Protein AF-0000000078657726 (afdb_homodimer)

Organism: NCBI:txid1005395

Nearest PDB structures (foldseek):
  4xz1-assembly1_A  TM=5.891E-01  e=3.694E-01  Homo sapiens
  5tqs-assembly2_B  TM=4.924E-01  e=5.100E-01  Bos taurus
  4o29-assembly1_A  TM=5.804E-01  e=8.013E-01  Pyrobaculum aerophilum str. IM2
  6drg-assembly1_A  TM=4.301E-01  e=1.738E+00  Homo sapiens
  7yny-assembly1_D  TM=3.718E-01  e=8.180E+00  Helicoverpa armigera nucleopolyhedrovirus

Foldseek 3Di:
DQDQDAPAKEWEQPDADDPVDDQVRVQVCCCPQQVDHQAPSHWYKHAHPVQQKIWIWHHRPPDIDIDMDGHPDDGFQDDPCPGYIDIDHPVRVVCRRVSHNPVDPPPPPPPPPD/DPDQDAPAKEWEQPDADDPVDDQVRVQVCCCPQQVDHQAPSHWYKHAHPVQQKIWIWHHRPPDIDIDMDGHPDDGFQDDPPPGYIDIDHPVRVVCRRVSHNPVDPPPPPPPPDD

Sequence (228 aa):
MIAPPIGTRIWIVAGATDMRRGFDGLAALVQTQLEADPFSGQIFVFRGRRGDRIKLLWWDGDGLCLFCKRLEQGRFVWPQATSGSVSLTTAQLAMLLEGIDWRRPLRTAPVRAVMIAPPIGTRIWIVAGATDMRRGFDGLAALVQTQLEADPFSGQIFVFRGRRGDRIKLLWWDGDGLCLFCKRLEQGRFVWPQATSGSVSLTTAQLAMLLEGIDWRRPLRTAPVRAV

InterPro domains:
  IPR008878 Transposase IS66, Orf2 [NF033819] (10-99)
  IPR008878 Transposase IS66, Orf2 [PF05717] (9-105)
  IPR008878 Transposase IS66, Orf2 [PTHR36455] (1-109)

pLDDT: mean 82.73, std 17.05, range [36.16, 96.94]

Radius of gyration: 19.69 Å; Cα contacts (8 Å, |Δi|>4): 430; chains: 2; bounding box: 58×61×59 Å

Secondary structure (DSSP, 8-state):
--PPPTT--EEEEPS-B-TT--HHHHHHHHHHHS---TTSS-EEEEEBTTSSEEEEEEE-SSEEEEEEEEESSS--------SSEEEE-HHHHHHHHTT---SS----------/--PPPTT--EEEEPS-B-TT--HHHHHHHHHHHS---TTSS-EEEEEBTTSSEEEEEEE-SSEEEEEEEEESSS--------SSEEEE-HHHHHHHHTT---SS----------

Solvent-accessible surface area (backbone atoms only — not comparable to full-atom values): 12945 Å² total; per-residue (Å²): 117,73,49,75,62,88,86,52,52,28,33,36,50,50,65,63,40,73,78,83,51,50,71,68,53,48,39,50,44,34,36,70,75,64,66,42,63,54,73,69,42,35,36,39,34,40,32,24,74,84,29,32,37,40,38,38,40,27,21,76,85,58,28,47,35,39,38,35,38,37,44,74,66,72,54,51,57,68,73,87,43,79,79,60,66,43,74,43,55,70,65,54,49,43,32,32,76,70,48,44,63,71,85,55,67,78,67,76,66,74,77,72,82,122,119,73,52,76,64,87,87,53,53,30,32,36,49,51,66,64,40,71,77,83,51,50,72,67,55,46,38,51,43,34,37,69,75,63,67,42,61,53,73,69,44,38,36,40,35,39,34,26,76,86,28,32,36,40,38,38,41,27,23,77,84,56,28,47,34,37,39,35,39,38,45,74,67,72,54,50,56,69,76,87,43,79,80,59,67,43,75,44,55,69,66,55,47,43,32,35,77,67,50,43,61,72,85,55,66,78,66,75,67,74,76,72,82,124

Structure (mmCIF, N/CA/C/O backbone):
data_AF-0000000078657726-model_v1
#
loop_
_entity.id
_entity.type
_entity.pdbx_description
1 polymer 'IS66 family insertion sequence element accessory protein TnpB'
#
loop_
_atom_site.group_PDB
_atom_site.id
_atom_site.type_symbol
_atom_site.label_atom_id
_atom_site.label_alt_id
_atom_site.label_comp_id
_atom_site.label_asym_id
_atom_site.label_entity_id
_atom_site.label_seq_id
_atom_site.pdbx_PDB_ins_code
_atom_site.Cartn_x
_atom_site.Cartn_y
_atom_site.Cartn_z
_atom_site.occupancy
_atom_site.B_iso_or_equiv
_atom_site.auth_seq_id
_atom_site.auth_comp_id
_atom_site.auth_asym_id
_atom_site.auth_atom_id
_atom_site.pdbx_PDB_model_num
ATOM 1 N N . MET A 1 1 ? 4.059 7.52 -8.055 1 66.75 1 MET A N 1
ATOM 2 C CA . MET A 1 1 ? 4.469 7.812 -6.688 1 66.75 1 MET A CA 1
ATOM 3 C C . MET A 1 1 ? 4.746 6.527 -5.914 1 66.75 1 MET A C 1
ATOM 5 O O . MET A 1 1 ? 5.844 6.336 -5.391 1 66.75 1 MET A O 1
ATOM 9 N N . ILE A 1 2 ? 3.871 5.527 -5.801 1 83.38 2 ILE A N 1
ATOM 10 C CA . ILE A 1 2 ? 3.973 4.32 -4.984 1 83.38 2 ILE A CA 1
ATOM 11 C C . ILE A 1 2 ? 4.367 3.135 -5.859 1 83.38 2 ILE A C 1
ATOM 13 O O . ILE A 1 2 ? 4.785 2.092 -5.352 1 83.38 2 ILE A O 1
ATOM 17 N N . ALA A 1 3 ? 5.023 3.463 -6.992 1 74.31 3 ALA A N 1
ATOM 18 C CA . ALA A 1 3 ? 5.301 2.35 -7.898 1 74.31 3 ALA A CA 1
ATOM 19 C C . ALA A 1 3 ? 6.746 1.878 -7.758 1 74.31 3 ALA A C 1
ATOM 21 O O . ALA A 1 3 ? 7.664 2.693 -7.633 1 74.31 3 ALA A O 1
ATOM 22 N N . PRO A 1 4 ? 6.879 0.561 -7.73 1 77 4 PRO A N 1
ATOM 23 C CA . PRO A 1 4 ? 8.258 0.064 -7.789 1 77 4 PRO A CA 1
ATOM 24 C C . PRO A 1 4 ? 8.977 0.474 -9.07 1 77 4 PRO A C 1
ATOM 26 O O . PRO A 1 4 ? 8.336 0.755 -10.086 1 77 4 PRO A O 1
ATOM 29 N N . PRO A 1 5 ? 10.266 0.581 -8.953 1 75.25 5 PRO A N 1
ATOM 30 C CA . PRO A 1 5 ? 11.031 0.95 -10.141 1 75.25 5 PRO A CA 1
ATOM 31 C C . PRO A 1 5 ? 10.719 0.063 -11.352 1 75.25 5 PRO A C 1
ATOM 33 O O . PRO A 1 5 ? 10.367 -1.105 -11.18 1 75.25 5 PRO A O 1
ATOM 36 N N . ILE A 1 6 ? 10.914 0.739 -12.367 1 74.81 6 ILE A N 1
ATOM 37 C CA . ILE A 1 6 ? 10.727 0.014 -13.617 1 74.81 6 ILE A CA 1
ATOM 38 C C . ILE A 1 6 ? 11.703 -1.153 -13.695 1 74.81 6 ILE A C 1
ATOM 40 O O . ILE A 1 6 ? 12.883 -1.011 -13.344 1 74.81 6 ILE A O 1
ATOM 44 N N . GLY A 1 7 ? 11.273 -2.279 -14.164 1 79.56 7 GLY A N 1
ATOM 45 C CA . GLY A 1 7 ? 12.133 -3.436 -14.352 1 79.56 7 GLY A CA 1
ATOM 46 C C . GLY A 1 7 ? 12.219 -4.324 -13.125 1 79.56 7 GLY A C 1
ATOM 47 O O . GLY A 1 7 ? 12.906 -5.344 -13.141 1 79.56 7 GLY A O 1
ATOM 48 N N . THR A 1 8 ? 11.578 -3.947 -12.102 1 89.19 8 THR A N 1
ATOM 49 C CA . THR A 1 8 ? 11.578 -4.758 -10.891 1 89.19 8 THR A CA 1
ATOM 50 C C . THR A 1 8 ? 10.914 -6.105 -11.141 1 89.19 8 THR A C 1
ATOM 52 O O . THR A 1 8 ? 9.891 -6.184 -11.82 1 89.19 8 THR A O 1
ATOM 55 N N . ARG A 1 9 ? 11.562 -7.129 -10.648 1 92.06 9 ARG A N 1
ATOM 56 C CA . ARG A 1 9 ? 10.961 -8.453 -10.773 1 92.06 9 ARG A CA 1
ATOM 57 C C . ARG A 1 9 ? 9.812 -8.633 -9.789 1 92.06 9 ARG A C 1
ATOM 59 O O . ARG A 1 9 ? 9.883 -8.164 -8.648 1 92.06 9 ARG A O 1
ATOM 66 N N . ILE A 1 10 ? 8.828 -9.32 -10.305 1 92.5 10 ILE A N 1
ATOM 67 C CA . ILE A 1 10 ? 7.617 -9.508 -9.516 1 92.5 10 ILE A CA 1
ATOM 68 C C . ILE A 1 10 ? 7.352 -11 -9.336 1 92.5 10 ILE A C 1
ATOM 70 O O . ILE A 1 10 ? 7.293 -11.75 -10.312 1 92.5 10 ILE A O 1
ATOM 74 N N . TRP A 1 11 ? 7.18 -11.367 -8.008 1 91.62 11 TRP A N 1
ATOM 75 C CA . TRP A 1 11 ? 6.953 -12.773 -7.691 1 91.62 11 TRP A CA 1
ATOM 76 C C . TRP A 1 11 ? 5.621 -12.969 -6.973 1 91.62 11 TRP A C 1
ATOM 78 O O . TRP A 1 11 ? 5.277 -12.195 -6.07 1 91.62 11 TRP A O 1
ATOM 88 N N . ILE A 1 12 ? 4.961 -14 -7.445 1 89.94 12 ILE A N 1
ATOM 89 C CA . ILE A 1 12 ? 3.736 -14.391 -6.754 1 89.94 12 ILE A CA 1
ATOM 90 C C . ILE A 1 12 ? 4.039 -15.523 -5.773 1 89.94 12 ILE A C 1
ATOM 92 O O . ILE A 1 12 ? 4.762 -16.469 -6.105 1 89.94 12 ILE A O 1
ATOM 96 N N . VAL A 1 13 ? 3.543 -15.344 -4.605 1 87.31 13 VAL A N 1
ATOM 97 C CA . VAL A 1 13 ? 3.641 -16.422 -3.627 1 87.31 13 VAL A CA 1
ATOM 98 C C . VAL A 1 13 ? 2.463 -17.375 -3.793 1 87.31 13 VAL A C 1
ATOM 100 O O . VAL A 1 13 ? 1.304 -16.969 -3.678 1 87.31 13 VAL A O 1
ATOM 103 N N . ALA A 1 14 ? 2.787 -18.578 -4.082 1 83 14 ALA A N 1
ATOM 104 C CA . ALA A 1 14 ? 1.761 -19.578 -4.367 1 83 14 ALA A CA 1
ATOM 105 C C . ALA A 1 14 ? 0.885 -19.828 -3.145 1 83 14 ALA A C 1
ATOM 107 O O . ALA A 1 14 ? 1.354 -19.734 -2.008 1 83 14 ALA A O 1
ATOM 108 N N . GLY A 1 15 ? -0.353 -20.109 -3.408 1 84.06 15 GLY A N 1
ATOM 109 C CA . GLY A 1 15 ? -1.287 -20.469 -2.35 1 84.06 15 GLY A CA 1
ATOM 110 C C . GLY A 1 15 ? -1.964 -19.25 -1.728 1 84.06 15 GLY A C 1
ATOM 111 O O . GLY A 1 15 ? -1.925 -18.156 -2.287 1 84.06 15 GLY A O 1
ATOM 112 N N . ALA A 1 16 ? -2.639 -19.578 -0.59 1 90.06 16 ALA A N 1
ATOM 113 C CA . ALA A 1 16 ? -3.361 -18.531 0.119 1 90.06 16 ALA A CA 1
ATOM 11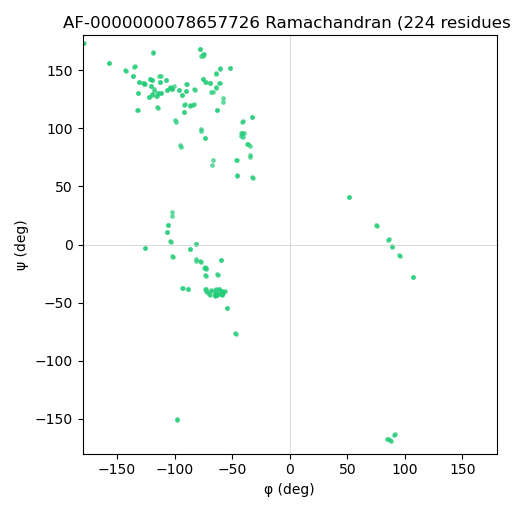4 C C . ALA A 1 16 ? -2.594 -18.078 1.355 1 90.06 16 ALA A C 1
ATOM 116 O O . ALA A 1 16 ? -2.018 -18.891 2.076 1 90.06 16 ALA A O 1
ATOM 117 N N . THR A 1 17 ? -2.535 -16.875 1.494 1 93.88 17 THR A N 1
ATOM 118 C CA . THR A 1 17 ? -1.842 -16.281 2.631 1 93.88 17 THR A CA 1
ATOM 119 C C . THR A 1 17 ? -2.84 -15.688 3.621 1 93.88 17 THR A C 1
ATOM 121 O O . THR A 1 17 ? -3.873 -15.148 3.221 1 93.88 17 THR A O 1
ATOM 124 N N . ASP A 1 18 ? -2.543 -15.844 4.934 1 95.25 18 ASP A N 1
ATOM 125 C CA . ASP A 1 18 ? -3.285 -15.117 5.965 1 95.25 18 ASP A CA 1
ATOM 126 C C . ASP A 1 18 ? -3.094 -13.609 5.82 1 95.25 18 ASP A C 1
ATOM 128 O O . ASP A 1 18 ? -1.996 -13.094 6.043 1 95.25 18 ASP A O 1
ATOM 132 N N . MET A 1 19 ? -4.086 -12.906 5.539 1 94.81 19 MET A N 1
ATOM 133 C CA . MET A 1 19 ? -4.004 -11.5 5.145 1 94.81 19 MET A CA 1
ATOM 134 C C . MET A 1 19 ? -3.867 -10.602 6.367 1 94.81 19 MET A C 1
ATOM 136 O O . MET A 1 19 ? -3.697 -9.391 6.234 1 94.81 19 MET A O 1
ATOM 140 N N . ARG A 1 20 ? -3.826 -11.195 7.578 1 92.31 20 ARG A N 1
ATOM 141 C CA . ARG A 1 20 ? -3.549 -10.43 8.789 1 92.31 20 ARG A CA 1
ATOM 142 C C . ARG A 1 20 ? -2.051 -10.203 8.961 1 92.31 20 ARG A C 1
ATOM 144 O O . ARG A 1 20 ? -1.633 -9.352 9.75 1 92.31 20 ARG A O 1
ATOM 151 N N . ARG A 1 21 ? -1.293 -10.945 8.203 1 94.38 21 ARG A N 1
ATOM 152 C CA . ARG A 1 21 ? 0.157 -10.797 8.281 1 94.38 21 ARG A CA 1
ATOM 153 C C . ARG A 1 21 ? 0.598 -9.43 7.758 1 94.38 21 ARG A C 1
ATOM 155 O O . ARG A 1 21 ? 0.176 -9.008 6.68 1 94.38 21 ARG A O 1
ATOM 162 N N . GLY A 1 22 ? 1.407 -8.852 8.594 1 94.75 22 GLY A N 1
ATOM 163 C CA . GLY A 1 22 ? 1.972 -7.559 8.219 1 94.75 22 GLY A CA 1
ATOM 164 C C . GLY A 1 22 ? 3.367 -7.664 7.637 1 94.75 22 GLY A C 1
ATOM 165 O O . GLY A 1 22 ? 3.688 -8.641 6.949 1 94.75 22 GLY A O 1
ATOM 166 N N . PHE A 1 23 ? 4.133 -6.633 7.836 1 95.94 23 PHE A N 1
ATOM 167 C CA . PHE A 1 23 ? 5.469 -6.547 7.258 1 95.94 23 PHE A CA 1
ATOM 168 C C . PHE A 1 23 ? 6.301 -7.766 7.633 1 95.94 23 PHE A C 1
ATOM 170 O O . PHE A 1 23 ? 6.789 -8.484 6.758 1 95.94 23 PHE A O 1
ATOM 177 N N . ASP A 1 24 ? 6.387 -8.008 8.922 1 95.31 24 ASP A N 1
ATOM 178 C CA . ASP A 1 24 ? 7.293 -9.047 9.406 1 95.31 24 ASP A CA 1
ATOM 179 C C . ASP A 1 24 ? 6.789 -10.438 9.023 1 95.31 24 ASP A C 1
ATOM 181 O O . ASP A 1 24 ? 7.574 -11.297 8.625 1 95.31 24 ASP A O 1
ATOM 185 N N . GLY A 1 25 ? 5.52 -10.633 9.172 1 96.19 25 GLY A N 1
ATOM 186 C CA . GLY A 1 25 ? 4.945 -11.914 8.797 1 96.19 25 GLY A CA 1
ATOM 187 C C . GLY A 1 25 ? 5.125 -12.234 7.324 1 96.19 25 GLY A C 1
ATOM 188 O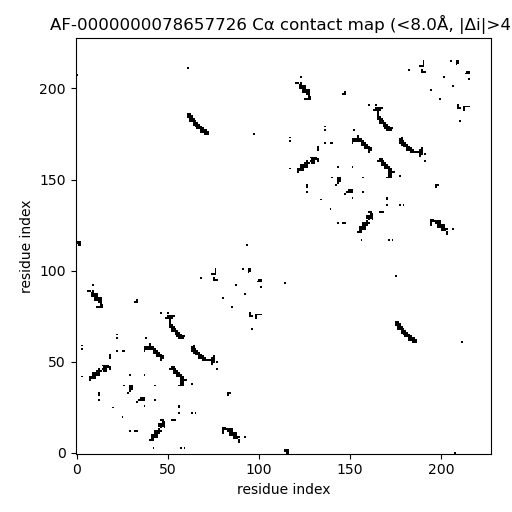 O . GLY A 1 25 ? 5.484 -13.359 6.965 1 96.19 25 GLY A O 1
ATOM 189 N N . LEU A 1 26 ? 4.934 -11.297 6.457 1 96.5 26 LEU A N 1
ATOM 190 C CA . LEU A 1 26 ? 5.059 -11.508 5.02 1 96.5 26 LEU A CA 1
ATOM 191 C C . LEU A 1 26 ? 6.52 -11.656 4.613 1 96.5 26 LEU A C 1
ATOM 193 O O . LEU A 1 26 ? 6.852 -12.461 3.74 1 96.5 26 LEU A O 1
ATOM 197 N N . ALA A 1 27 ? 7.371 -10.859 5.254 1 96.19 27 ALA A N 1
ATOM 198 C CA . ALA A 1 27 ? 8.805 -11 5 1 96.19 27 ALA A CA 1
ATOM 199 C C . ALA A 1 27 ? 9.289 -12.406 5.328 1 96.19 27 ALA A C 1
ATOM 201 O O . ALA A 1 27 ? 10.086 -12.984 4.59 1 96.19 27 ALA A O 1
ATOM 202 N N . ALA A 1 28 ? 8.812 -12.906 6.43 1 95.12 28 ALA A N 1
ATOM 203 C CA . ALA A 1 28 ? 9.164 -14.266 6.824 1 95.12 28 ALA A CA 1
ATOM 204 C C . ALA A 1 28 ? 8.695 -15.281 5.785 1 95.12 28 ALA A C 1
ATOM 206 O O . ALA A 1 28 ? 9.406 -16.234 5.48 1 95.12 28 ALA A O 1
ATOM 207 N N . LEU A 1 29 ? 7.535 -15.039 5.242 1 92.94 29 LEU A N 1
ATOM 208 C CA . LEU A 1 29 ? 7.008 -15.922 4.211 1 92.94 29 LEU A CA 1
ATOM 209 C C . LEU A 1 29 ? 7.875 -15.875 2.961 1 92.94 29 LEU A C 1
ATOM 211 O O . LEU A 1 29 ? 8.141 -16.906 2.348 1 92.94 29 LEU A O 1
ATOM 215 N N . VAL A 1 30 ? 8.297 -14.711 2.535 1 93.56 30 VAL A N 1
ATOM 216 C CA . VAL A 1 30 ? 9.172 -14.539 1.38 1 93.56 30 VAL A CA 1
ATOM 217 C C . VAL A 1 30 ? 10.453 -15.336 1.581 1 93.56 30 VAL A C 1
ATOM 219 O O . VAL A 1 30 ? 10.922 -16.016 0.665 1 93.56 30 VAL A O 1
ATOM 222 N N . GLN A 1 31 ? 10.93 -15.289 2.797 1 93.25 31 GLN A N 1
ATOM 223 C CA . GLN A 1 31 ? 12.18 -15.984 3.115 1 93.25 31 GLN A CA 1
ATOM 224 C C . GLN A 1 31 ? 11.977 -17.5 3.129 1 93.25 31 GLN A C 1
ATOM 226 O O . GLN A 1 31 ? 12.805 -18.234 2.598 1 93.25 31 GLN A O 1
ATOM 231 N N . THR A 1 32 ? 10.922 -17.953 3.643 1 88.5 32 THR A N 1
ATOM 232 C CA . THR A 1 32 ? 10.75 -19.391 3.871 1 88.5 32 THR A CA 1
ATOM 233 C C . THR A 1 32 ? 10.141 -20.062 2.645 1 88.5 32 THR A C 1
ATOM 235 O O . THR A 1 32 ? 10.547 -21.156 2.264 1 88.5 32 THR A O 1
ATOM 238 N N . GLN A 1 33 ? 9.227 -19.453 1.972 1 84.38 33 GLN A N 1
ATOM 239 C CA . GLN A 1 33 ? 8.516 -20.094 0.866 1 84.38 33 GLN A CA 1
ATOM 240 C C . GLN A 1 33 ? 9.195 -19.781 -0.467 1 84.38 33 GLN A C 1
ATOM 242 O O . GLN A 1 33 ? 9.258 -20.641 -1.348 1 84.38 33 GLN A O 1
ATOM 247 N N . LEU A 1 34 ? 9.688 -18.609 -0.629 1 83.19 34 LEU A N 1
ATOM 248 C CA . LEU A 1 34 ? 10.305 -18.25 -1.897 1 83.19 34 LEU A CA 1
ATOM 249 C C . LEU A 1 34 ? 11.82 -18.297 -1.798 1 83.19 34 LEU A C 1
ATOM 251 O O . LEU A 1 34 ? 12.516 -18.203 -2.812 1 83.19 34 LEU A O 1
ATOM 255 N N . GLU A 1 35 ? 12.328 -18.438 -0.546 1 88.19 35 GLU A N 1
ATOM 256 C CA . GLU A 1 35 ? 13.766 -18.422 -0.309 1 88.19 35 GLU A CA 1
ATOM 257 C C . GLU A 1 35 ? 14.422 -17.203 -0.95 1 88.19 35 GLU A C 1
ATOM 259 O O . GLU A 1 35 ? 15.43 -17.312 -1.641 1 88.19 35 GLU A O 1
ATOM 264 N N . ALA A 1 36 ? 13.75 -16.172 -0.821 1 90.19 36 ALA A N 1
ATOM 265 C CA . ALA A 1 36 ? 14.211 -14.906 -1.38 1 90.19 36 ALA A CA 1
ATOM 266 C C . ALA A 1 36 ? 14.406 -13.867 -0.283 1 90.19 36 ALA A C 1
ATOM 268 O O . ALA A 1 36 ? 14.031 -14.086 0.87 1 90.19 36 ALA A O 1
ATOM 269 N N . ASP A 1 37 ? 15.086 -12.82 -0.628 1 94.38 37 ASP A N 1
ATOM 270 C CA . ASP A 1 37 ? 15.328 -11.711 0.288 1 94.38 37 ASP A CA 1
ATOM 271 C C . ASP A 1 37 ? 14.25 -10.641 0.159 1 94.38 37 ASP A C 1
ATOM 273 O O . ASP A 1 37 ? 14.156 -9.969 -0.871 1 94.38 37 ASP A O 1
ATOM 277 N N . PRO A 1 38 ? 13.492 -10.508 1.22 1 93.69 38 PRO A N 1
ATOM 278 C CA . PRO A 1 38 ? 12.438 -9.492 1.163 1 93.69 38 PRO A CA 1
ATOM 279 C C . PRO A 1 38 ? 12.984 -8.086 0.924 1 93.69 38 PRO A C 1
ATOM 281 O O . PRO A 1 38 ? 12.227 -7.176 0.591 1 93.69 38 PRO A O 1
ATOM 284 N N . PHE A 1 39 ? 14.281 -7.902 1.065 1 93.56 39 PHE A N 1
ATOM 285 C CA . PHE A 1 39 ? 14.898 -6.594 0.911 1 93.56 39 PHE A CA 1
ATOM 286 C C . PHE A 1 39 ? 15.656 -6.504 -0.409 1 93.56 39 PHE A C 1
ATOM 288 O O . PHE A 1 39 ? 16.484 -5.613 -0.597 1 93.56 39 PHE A O 1
ATOM 295 N N . SER A 1 40 ? 15.406 -7.359 -1.298 1 93.25 40 SER A N 1
ATOM 296 C CA . SER A 1 40 ? 16.125 -7.465 -2.566 1 93.25 40 SER A CA 1
ATOM 297 C C . SER A 1 40 ? 15.664 -6.395 -3.549 1 93.25 40 SER A C 1
ATOM 299 O O . SER A 1 40 ? 16.312 -6.18 -4.582 1 93.25 40 SER A O 1
ATOM 301 N N . GLY A 1 41 ? 14.539 -5.754 -3.262 1 92.25 41 GLY A N 1
ATOM 302 C CA . GLY A 1 41 ? 13.969 -4.789 -4.188 1 92.25 41 GLY A CA 1
ATOM 303 C C . GLY A 1 41 ? 12.898 -5.383 -5.082 1 92.25 41 GLY A C 1
ATOM 304 O O . GLY A 1 41 ? 12.195 -4.652 -5.785 1 92.25 41 GLY A O 1
ATOM 305 N N . GLN A 1 42 ? 12.797 -6.695 -5.039 1 94.19 42 GLN A N 1
ATOM 306 C CA . GLN A 1 42 ? 11.742 -7.352 -5.812 1 94.19 42 GLN A CA 1
ATOM 307 C C . GLN A 1 42 ? 10.383 -7.188 -5.141 1 94.19 42 GLN A C 1
ATOM 309 O O . GLN A 1 42 ? 10.305 -6.805 -3.975 1 94.19 42 GLN A O 1
ATOM 314 N N . ILE A 1 43 ? 9.383 -7.426 -5.992 1 95.06 43 ILE A N 1
ATOM 315 C CA . ILE A 1 43 ? 8.023 -7.328 -5.461 1 95.06 43 ILE A CA 1
ATOM 316 C C . ILE A 1 43 ? 7.465 -8.727 -5.215 1 95.06 43 ILE A C 1
ATOM 318 O O . ILE A 1 43 ? 7.578 -9.609 -6.07 1 95.06 43 ILE A O 1
ATOM 322 N N . PHE A 1 44 ? 6.867 -8.922 -4.051 1 95.19 44 PHE A N 1
ATOM 323 C CA . PHE A 1 44 ? 6.234 -10.188 -3.717 1 95.19 44 PHE A CA 1
ATOM 324 C C . PHE A 1 44 ? 4.73 -10.016 -3.537 1 95.19 44 PHE A C 1
ATOM 326 O O . PHE A 1 44 ? 4.289 -9.164 -2.758 1 95.19 44 PHE A O 1
ATOM 333 N N . VAL A 1 45 ? 4.008 -10.805 -4.211 1 94.69 45 VAL A N 1
ATOM 334 C CA . VAL A 1 45 ? 2.557 -10.648 -4.266 1 94.69 45 VAL A CA 1
ATOM 335 C C . VAL A 1 45 ? 1.89 -11.82 -3.537 1 94.69 45 VAL A C 1
ATOM 337 O O . VAL A 1 45 ? 2.221 -12.977 -3.779 1 94.69 45 VAL A O 1
ATOM 340 N N . PHE A 1 46 ? 0.962 -11.477 -2.656 1 94.44 46 PHE A N 1
ATOM 341 C CA . PHE A 1 46 ? 0.224 -12.453 -1.868 1 94.44 46 PHE A CA 1
ATOM 342 C C . PHE A 1 46 ? -1.275 -12.328 -2.113 1 94.44 46 PHE A C 1
ATOM 344 O O . PHE A 1 46 ? -1.799 -11.219 -2.232 1 94.44 46 PHE A O 1
ATOM 351 N N . ARG A 1 47 ? -1.909 -13.398 -2.143 1 93.38 47 ARG A N 1
ATOM 352 C CA . ARG A 1 47 ? -3.365 -13.398 -2.252 1 93.38 47 ARG A CA 1
ATOM 353 C C . ARG A 1 47 ? -4.004 -14.086 -1.052 1 93.38 47 ARG A C 1
ATOM 355 O O . ARG A 1 47 ? -3.496 -15.094 -0.565 1 93.38 47 ARG A O 1
ATOM 362 N N . GLY A 1 48 ? -5.094 -13.555 -0.602 1 94.5 48 GLY A N 1
ATOM 363 C CA . GLY A 1 48 ? -5.836 -14.188 0.473 1 94.5 48 GLY A CA 1
ATOM 364 C C . GLY A 1 48 ? -6.672 -15.367 0.004 1 94.5 48 GLY A C 1
ATOM 365 O O . GLY A 1 48 ? -6.91 -15.531 -1.194 1 94.5 48 GLY A O 1
ATOM 366 N N . ARG A 1 49 ? -7.141 -16.078 0.931 1 93.12 49 ARG A N 1
ATOM 367 C CA . ARG A 1 49 ? -7.879 -17.297 0.645 1 93.12 49 ARG A CA 1
ATOM 368 C C . ARG A 1 49 ? -9.164 -17 -0.113 1 93.12 49 ARG A C 1
ATOM 370 O O . ARG A 1 49 ? -9.508 -17.688 -1.073 1 93.12 49 ARG A O 1
ATOM 377 N N . ARG A 1 50 ? -9.867 -15.984 0.259 1 93.06 50 ARG A N 1
ATOM 378 C CA . ARG A 1 50 ? -11.141 -15.641 -0.358 1 93.06 50 ARG A CA 1
ATOM 379 C C . ARG A 1 50 ? -10.938 -15.039 -1.746 1 93.06 50 ARG A C 1
ATOM 381 O O . ARG A 1 50 ? -11.883 -14.953 -2.533 1 93.06 50 ARG A O 1
ATOM 388 N N . GLY A 1 51 ? -9.781 -14.555 -2.037 1 92.06 51 GLY A N 1
ATOM 389 C CA . GLY A 1 51 ? -9.438 -14.039 -3.355 1 92.06 51 GLY A CA 1
ATOM 390 C C . GLY A 1 51 ? -9.828 -12.594 -3.557 1 92.06 51 GLY A C 1
ATOM 391 O O . GLY A 1 51 ? -9.664 -12.039 -4.645 1 92.06 51 GLY A O 1
ATOM 392 N N . ASP A 1 52 ? -10.352 -11.938 -2.514 1 94.5 52 ASP A N 1
ATOM 393 C CA . ASP A 1 52 ? -10.797 -10.555 -2.65 1 94.5 52 ASP A CA 1
ATOM 394 C C . ASP A 1 52 ? -9.789 -9.586 -2.035 1 94.5 52 ASP A C 1
ATOM 396 O O . ASP A 1 52 ? -10.055 -8.383 -1.935 1 94.5 52 ASP A O 1
ATOM 400 N N . ARG A 1 53 ? -8.656 -10.148 -1.529 1 95.75 53 ARG A N 1
ATOM 401 C CA . ARG A 1 53 ? -7.594 -9.328 -0.954 1 95.75 53 ARG A CA 1
ATOM 402 C C . ARG A 1 53 ? -6.234 -9.719 -1.517 1 95.75 53 ARG A C 1
ATOM 404 O O . ARG A 1 53 ? -5.957 -10.906 -1.725 1 95.75 53 ARG A O 1
ATOM 411 N N . ILE A 1 54 ? -5.449 -8.742 -1.763 1 95.62 54 ILE A N 1
ATOM 412 C CA . ILE A 1 54 ? -4.098 -8.953 -2.266 1 95.62 54 ILE A CA 1
ATOM 413 C C . ILE A 1 54 ? -3.125 -8.031 -1.527 1 95.62 54 ILE A C 1
ATOM 415 O O . ILE A 1 54 ? -3.498 -6.934 -1.111 1 95.62 54 ILE A O 1
ATOM 419 N N . LYS A 1 55 ? -1.937 -8.477 -1.293 1 96.94 55 LYS A N 1
ATOM 420 C CA . LYS A 1 55 ? -0.872 -7.672 -0.699 1 96.94 55 LYS A CA 1
ATOM 421 C C . LYS A 1 55 ? 0.389 -7.707 -1.557 1 96.94 55 LYS A C 1
ATOM 423 O O . LYS A 1 55 ? 0.729 -8.75 -2.127 1 96.94 55 LYS A O 1
ATOM 428 N N . LEU A 1 56 ? 1.039 -6.648 -1.721 1 96.38 56 LEU A N 1
ATOM 429 C CA . LEU A 1 56 ? 2.369 -6.543 -2.312 1 96.38 56 LEU A CA 1
ATOM 430 C C . LEU A 1 56 ? 3.385 -6.062 -1.281 1 96.38 56 LEU A C 1
ATOM 432 O O . LEU A 1 56 ? 3.137 -5.09 -0.566 1 96.38 56 LEU A O 1
ATOM 436 N N . LEU A 1 57 ? 4.48 -6.758 -1.202 1 96.69 57 LEU A N 1
ATOM 437 C CA . LEU A 1 57 ? 5.582 -6.395 -0.316 1 96.69 57 LEU A CA 1
ATOM 438 C C . LEU A 1 57 ? 6.855 -6.129 -1.11 1 96.69 57 LEU A C 1
ATOM 440 O O . LEU A 1 57 ? 7.23 -6.926 -1.976 1 96.69 57 LEU A O 1
ATOM 444 N N . TRP A 1 58 ? 7.527 -4.969 -0.875 1 95.81 58 TRP A N 1
ATOM 445 C CA . TRP A 1 58 ? 8.82 -4.73 -1.518 1 95.81 58 TRP A CA 1
ATOM 446 C C . TRP A 1 58 ? 9.641 -3.713 -0.732 1 95.81 58 TRP A C 1
ATOM 448 O O . TRP A 1 58 ? 9.086 -2.945 0.062 1 95.81 58 TRP A O 1
ATOM 458 N N . TRP A 1 59 ? 10.867 -3.816 -0.93 1 95.06 59 TRP A N 1
ATOM 459 C CA . TRP A 1 59 ? 11.82 -2.832 -0.415 1 95.06 59 TRP A CA 1
ATOM 460 C C . TRP A 1 59 ? 12.109 -1.76 -1.458 1 95.06 59 TRP A C 1
ATOM 462 O O . TRP A 1 59 ? 12.492 -2.072 -2.588 1 95.06 59 TRP A O 1
ATOM 472 N N . ASP A 1 60 ? 11.984 -0.51 -1.056 1 91.62 60 ASP A N 1
ATOM 473 C CA . ASP A 1 60 ? 12.148 0.52 -2.076 1 91.62 60 ASP A CA 1
ATOM 474 C C . ASP A 1 60 ? 13.477 1.252 -1.912 1 91.62 60 ASP A C 1
ATOM 476 O O . ASP A 1 60 ? 13.703 2.281 -2.549 1 91.62 60 ASP A O 1
ATOM 480 N N . GLY A 1 61 ? 14.359 0.768 -1.08 1 89.69 61 GLY A N 1
ATOM 481 C CA . GLY A 1 61 ? 15.672 1.36 -0.887 1 89.69 61 GLY A CA 1
ATOM 482 C C . GLY A 1 61 ? 15.812 2.086 0.438 1 89.69 61 GLY A C 1
ATOM 483 O O . GLY A 1 61 ? 16.922 2.244 0.952 1 89.69 61 GLY A O 1
ATOM 484 N N . ASP A 1 62 ? 14.648 2.594 0.935 1 89.94 62 ASP A N 1
ATOM 485 C CA . ASP A 1 62 ? 14.75 3.314 2.199 1 89.94 62 ASP A CA 1
ATOM 486 C C . ASP A 1 62 ? 13.781 2.744 3.234 1 89.94 62 ASP A C 1
ATOM 488 O O . ASP A 1 62 ? 13.781 3.162 4.395 1 89.94 62 ASP A O 1
ATOM 492 N N . GLY A 1 63 ? 13.031 1.817 2.82 1 93.69 63 GLY A N 1
ATOM 493 C CA . GLY A 1 63 ? 12.094 1.192 3.744 1 93.69 63 GLY A CA 1
ATOM 494 C C . GLY A 1 63 ? 11.281 0.082 3.109 1 93.69 63 GLY A C 1
ATOM 495 O O . GLY A 1 63 ? 11.367 -0.147 1.9 1 93.69 63 GLY A O 1
ATOM 496 N N . LEU A 1 64 ? 10.531 -0.589 3.973 1 95.69 64 LEU A N 1
ATOM 497 C CA . LEU A 1 64 ? 9.625 -1.637 3.504 1 95.69 64 LEU A CA 1
ATOM 498 C C . LEU A 1 64 ? 8.258 -1.063 3.176 1 95.69 64 LEU A C 1
ATOM 500 O O . LEU A 1 64 ? 7.723 -0.244 3.93 1 95.69 64 LEU A O 1
ATOM 504 N N . CYS A 1 65 ? 7.766 -1.449 1.986 1 96.5 65 CYS A N 1
ATOM 505 C CA . CYS A 1 65 ? 6.465 -0.987 1.523 1 96.5 65 CYS A CA 1
ATOM 506 C C . CYS A 1 65 ? 5.469 -2.141 1.458 1 96.5 65 CYS A C 1
ATOM 508 O O . CYS A 1 65 ? 5.828 -3.254 1.069 1 96.5 65 CYS A O 1
ATOM 510 N N . LEU A 1 66 ? 4.262 -1.883 1.855 1 96.88 66 LEU A N 1
ATOM 511 C CA . LEU A 1 66 ? 3.162 -2.84 1.822 1 96.88 66 LEU A CA 1
ATOM 512 C C . LEU A 1 66 ? 1.914 -2.215 1.206 1 96.88 66 LEU A C 1
ATOM 514 O O . LEU A 1 66 ? 1.429 -1.188 1.685 1 96.88 66 LEU A O 1
ATOM 518 N N . PHE A 1 67 ? 1.54 -2.732 0.139 1 96.12 67 PHE A N 1
ATOM 519 C CA . PHE A 1 67 ? 0.289 -2.318 -0.484 1 96.12 67 PHE A CA 1
ATOM 520 C C . PHE A 1 67 ? -0.779 -3.393 -0.32 1 96.12 67 PHE A C 1
ATOM 522 O O . PHE A 1 67 ? -0.515 -4.578 -0.538 1 96.12 67 PHE A O 1
ATOM 529 N N . CYS A 1 68 ? -1.924 -2.996 0.074 1 96.94 68 CYS A N 1
ATOM 530 C CA . CYS A 1 68 ? -3.072 -3.883 0.226 1 96.94 68 CYS A CA 1
ATOM 531 C C . CYS A 1 68 ? -4.273 -3.359 -0.554 1 96.94 68 CYS A C 1
ATOM 533 O O . CYS A 1 68 ? -4.547 -2.158 -0.547 1 96.94 68 CYS A O 1
ATOM 535 N N . LYS A 1 69 ? -4.922 -4.262 -1.184 1 96.19 69 LYS A N 1
ATOM 536 C CA . LYS A 1 69 ? -6.168 -3.906 -1.854 1 96.19 69 LYS A CA 1
ATOM 537 C C . LYS A 1 69 ? -7.277 -4.898 -1.509 1 96.19 69 LYS A C 1
ATOM 539 O O . LYS A 1 69 ? -7.066 -6.109 -1.539 1 96.19 69 LYS A O 1
ATOM 544 N N . ARG A 1 70 ? -8.352 -4.375 -1.142 1 95.81 70 ARG A N 1
ATOM 545 C CA . ARG A 1 70 ? -9.562 -5.145 -0.881 1 95.81 70 ARG A CA 1
ATOM 546 C C . ARG A 1 70 ? -10.664 -4.789 -1.877 1 95.81 70 ARG A C 1
ATOM 548 O O . ARG A 1 70 ? -11.164 -3.664 -1.883 1 95.81 70 ARG A O 1
ATOM 555 N N . LEU A 1 71 ? -11.086 -5.746 -2.646 1 93.81 71 LEU A N 1
ATOM 556 C CA . LEU A 1 71 ? -12.102 -5.52 -3.664 1 93.81 71 LEU A CA 1
ATOM 557 C C . LEU A 1 71 ? -13.477 -5.344 -3.025 1 93.81 71 LEU A C 1
ATOM 559 O O . LEU A 1 71 ? -13.812 -6.031 -2.061 1 93.81 71 LEU A O 1
ATOM 563 N N . GLU A 1 72 ? -14.219 -4.398 -3.592 1 91.12 72 GLU A N 1
ATOM 564 C CA . GLU A 1 72 ? -15.602 -4.254 -3.162 1 91.12 72 GLU A CA 1
ATOM 565 C C . GLU A 1 72 ? -16.453 -5.449 -3.598 1 91.12 72 GLU A C 1
ATOM 567 O O . GLU A 1 72 ? -17.297 -5.922 -2.844 1 91.12 72 GLU A O 1
ATOM 572 N N . GLN A 1 73 ? -16.156 -5.879 -4.801 1 91.12 73 GLN A N 1
ATOM 573 C CA . GLN A 1 73 ? -16.859 -7.035 -5.355 1 91.12 73 GLN A CA 1
ATOM 574 C C . GLN A 1 73 ? -15.914 -7.902 -6.184 1 91.12 73 GLN A C 1
ATOM 576 O O . GLN A 1 73 ? -14.93 -7.406 -6.734 1 91.12 73 GLN A O 1
ATOM 581 N N . GLY A 1 74 ? -16.203 -9.227 -6.211 1 90.31 74 GLY A N 1
ATOM 582 C CA . GLY A 1 74 ? -15.461 -10.148 -7.051 1 90.31 74 GLY A CA 1
ATOM 583 C C . GLY A 1 74 ? -14.172 -10.641 -6.414 1 90.31 74 GLY A C 1
ATOM 584 O O . GLY A 1 74 ? -14.016 -10.578 -5.191 1 90.31 74 GLY A O 1
ATOM 585 N N . ARG A 1 75 ? -13.344 -11.281 -7.27 1 92.12 75 ARG A N 1
ATOM 586 C CA . ARG A 1 75 ? -12.07 -11.852 -6.855 1 92.12 75 ARG A CA 1
ATOM 587 C C . ARG A 1 75 ? -10.961 -11.5 -7.844 1 92.12 75 ARG A C 1
ATOM 589 O O . ARG A 1 75 ? -11.234 -11.227 -9.016 1 92.12 75 ARG A O 1
ATOM 596 N N . PHE A 1 76 ? -9.797 -11.477 -7.344 1 91 76 PHE A N 1
ATOM 597 C CA . PHE A 1 76 ? -8.656 -11.273 -8.227 1 91 76 PHE A CA 1
ATOM 598 C C . PHE A 1 76 ? -8.445 -12.492 -9.117 1 91 76 PHE A C 1
ATOM 600 O O . PHE A 1 76 ? -8.594 -13.633 -8.672 1 91 76 PHE A O 1
ATOM 607 N N . VAL A 1 77 ? -8.125 -12.203 -10.398 1 84.69 77 VAL A N 1
ATOM 608 C CA . VAL A 1 77 ? -7.762 -13.289 -11.305 1 84.69 77 VAL A CA 1
ATOM 609 C C . VAL A 1 77 ? -6.336 -13.75 -11.016 1 84.69 77 VAL A C 1
ATOM 611 O O . VAL A 1 77 ? -5.371 -13.07 -11.375 1 84.69 77 VAL A O 1
ATOM 614 N N . TRP A 1 78 ? -6.242 -14.781 -10.305 1 82 78 TRP A N 1
ATOM 615 C CA . TRP A 1 78 ? -4.945 -15.234 -9.805 1 82 78 TRP A CA 1
ATOM 616 C C . TRP A 1 78 ? -4.316 -16.234 -10.773 1 82 78 TRP A C 1
ATOM 618 O O . TRP A 1 78 ? -4.961 -17.203 -11.172 1 82 78 TRP A O 1
ATOM 628 N N . PRO A 1 79 ? -3.172 -15.891 -11.266 1 74.94 79 PRO A N 1
ATOM 629 C CA . PRO A 1 79 ? -2.535 -16.844 -12.164 1 74.94 79 PRO A CA 1
ATOM 630 C C . PRO A 1 79 ? -2.307 -18.203 -11.516 1 74.94 79 PRO A C 1
ATOM 632 O O . PRO A 1 79 ? -2.152 -18.297 -10.297 1 74.94 79 PRO A O 1
ATOM 635 N N . GLN A 1 80 ? -2.764 -19.375 -12.086 1 63.81 80 GLN A N 1
ATOM 636 C CA . GLN A 1 80 ? -2.598 -20.734 -11.578 1 63.81 80 GLN A CA 1
ATOM 637 C C . GLN A 1 80 ? -1.16 -20.984 -11.125 1 63.81 80 GLN A C 1
ATOM 639 O O . GLN A 1 80 ? -0.263 -21.141 -11.953 1 63.81 80 GLN A O 1
ATOM 644 N N . ALA A 1 81 ? -0.711 -20.188 -10.156 1 56.22 81 ALA A N 1
ATOM 645 C CA . ALA A 1 81 ? 0.628 -20.469 -9.648 1 56.22 81 ALA A CA 1
ATOM 646 C C . ALA A 1 81 ? 0.662 -21.797 -8.906 1 56.22 81 ALA A C 1
ATOM 648 O O . ALA A 1 81 ? 0.07 -21.922 -7.832 1 56.22 81 ALA A O 1
ATOM 649 N N . THR A 1 82 ? 0.496 -22.906 -9.672 1 52.5 82 THR A N 1
ATOM 650 C CA . THR A 1 82 ? 0.497 -24.172 -8.945 1 52.5 82 THR A CA 1
ATOM 651 C C . THR A 1 82 ? 1.666 -24.234 -7.965 1 52.5 82 THR A C 1
ATOM 653 O O . THR A 1 82 ? 1.494 -24.625 -6.805 1 52.5 82 THR A O 1
ATOM 656 N N . SER A 1 83 ? 3.01 -24.484 -8.406 1 55.69 83 SER A N 1
ATOM 657 C CA . SER A 1 83 ? 4.164 -24.703 -7.539 1 55.69 83 SER A CA 1
ATOM 658 C C . SER A 1 83 ? 5.227 -23.625 -7.746 1 55.69 83 SER A C 1
ATOM 660 O O . SER A 1 83 ? 5.426 -23.156 -8.867 1 55.69 83 SER A O 1
ATOM 662 N N . GLY A 1 84 ? 5.762 -23.031 -6.652 1 58.41 84 GLY A N 1
ATOM 663 C CA . GLY A 1 84 ? 6.922 -22.156 -6.676 1 58.41 84 GLY A CA 1
ATOM 664 C C . GLY A 1 84 ? 6.555 -20.688 -6.848 1 58.41 84 GLY A C 1
ATOM 665 O O . GLY A 1 84 ? 5.516 -20.234 -6.359 1 58.41 84 GLY A O 1
ATOM 666 N N . SER A 1 85 ? 7.398 -19.891 -7.195 1 64.19 85 SER A N 1
ATOM 667 C CA . SER A 1 85 ? 7.262 -18.453 -7.422 1 64.19 85 SER A CA 1
ATOM 668 C C . SER A 1 85 ? 7.125 -18.141 -8.906 1 64.19 85 SER A C 1
ATOM 670 O O . SER A 1 85 ? 7.887 -18.656 -9.727 1 64.19 85 SER A O 1
ATOM 672 N N . VAL A 1 86 ? 5.953 -17.781 -9.297 1 77.44 86 VAL A N 1
ATOM 673 C CA . VAL A 1 86 ? 5.727 -17.312 -10.664 1 77.44 86 VAL A CA 1
ATOM 674 C C . VAL A 1 86 ? 6.086 -15.836 -10.766 1 77.44 86 VAL A C 1
ATOM 676 O O . VAL A 1 86 ? 5.793 -15.055 -9.859 1 77.44 86 VAL A O 1
ATOM 679 N N . SER A 1 87 ? 6.805 -15.57 -11.805 1 85.81 87 SER A N 1
ATOM 680 C CA . SER A 1 87 ? 7.16 -14.18 -12.062 1 85.81 87 SER A CA 1
ATOM 681 C C . SER A 1 87 ? 6.109 -13.492 -12.93 1 85.81 87 SER A C 1
ATOM 683 O O . SER A 1 87 ? 5.523 -14.117 -13.812 1 85.81 87 SER A O 1
ATOM 685 N N . LEU A 1 88 ? 5.781 -12.281 -12.609 1 86.38 88 LEU A N 1
ATOM 686 C CA . LEU A 1 88 ? 4.867 -11.461 -13.391 1 86.38 88 LEU A CA 1
ATOM 687 C C . LEU A 1 88 ? 5.602 -10.273 -14.016 1 86.38 88 LEU A C 1
ATOM 689 O O . LEU A 1 88 ? 6.539 -9.742 -13.422 1 86.38 88 LEU A O 1
ATOM 693 N N . THR A 1 89 ? 5.133 -9.945 -15.227 1 86 89 THR A N 1
ATOM 694 C CA . THR A 1 89 ? 5.535 -8.648 -15.766 1 86 89 THR A CA 1
ATOM 695 C C . THR A 1 89 ? 4.781 -7.52 -15.062 1 86 89 THR A C 1
ATOM 697 O O . THR A 1 89 ? 3.754 -7.754 -14.43 1 86 89 THR A O 1
ATOM 700 N N . THR A 1 90 ? 5.25 -6.332 -15.195 1 87.12 90 THR A N 1
ATOM 701 C CA . THR A 1 90 ? 4.574 -5.16 -14.648 1 87.12 90 THR A CA 1
ATOM 702 C C . THR A 1 90 ? 3.166 -5.031 -15.219 1 87.12 90 THR A C 1
ATOM 704 O O . THR A 1 90 ? 2.23 -4.676 -14.508 1 87.12 90 THR A O 1
ATOM 707 N N . ALA A 1 91 ? 3.051 -5.301 -16.469 1 83.62 91 ALA A N 1
ATOM 708 C CA . ALA A 1 91 ? 1.746 -5.227 -17.125 1 83.62 91 ALA A CA 1
ATOM 709 C C . ALA A 1 91 ? 0.777 -6.246 -16.531 1 83.62 91 ALA A C 1
ATOM 711 O O . ALA A 1 91 ? -0.394 -5.938 -16.297 1 83.62 91 ALA A O 1
ATOM 712 N N . GLN A 1 92 ? 1.26 -7.418 -16.312 1 84 92 GLN A N 1
ATOM 713 C CA . GLN A 1 92 ? 0.431 -8.469 -15.734 1 84 92 GLN A CA 1
ATOM 714 C C . GLN A 1 92 ? -0.002 -8.109 -14.312 1 84 92 GLN A C 1
ATOM 716 O O . GLN A 1 92 ? -1.145 -8.359 -13.93 1 84 92 GLN A O 1
ATOM 721 N N . LEU A 1 93 ? 0.897 -7.504 -13.57 1 88.88 93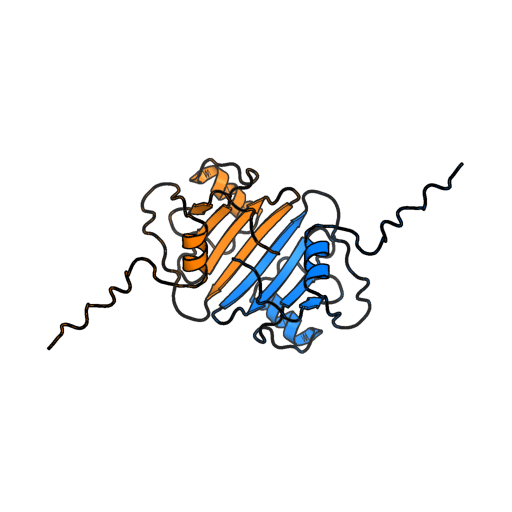 LEU A N 1
ATOM 722 C CA . LEU A 1 93 ? 0.549 -7.051 -12.227 1 88.88 93 LEU A CA 1
ATOM 723 C C . LEU A 1 93 ? -0.516 -5.961 -12.281 1 88.88 93 LEU A C 1
ATOM 725 O O . LEU A 1 93 ? -1.469 -5.98 -11.5 1 88.88 93 LEU A O 1
ATOM 729 N N . ALA A 1 94 ? -0.323 -5.074 -13.195 1 87.38 94 ALA A N 1
ATOM 730 C CA . ALA A 1 94 ? -1.311 -4.012 -13.352 1 87.38 94 ALA A CA 1
ATOM 731 C C . ALA A 1 94 ? -2.689 -4.586 -13.664 1 87.38 94 ALA A C 1
ATOM 733 O O . ALA A 1 94 ? -3.691 -4.16 -13.078 1 87.38 94 ALA A O 1
ATOM 734 N N . MET A 1 95 ? -2.746 -5.543 -14.508 1 86.12 95 MET A N 1
ATOM 735 C CA . MET A 1 95 ? -4 -6.199 -14.875 1 86.12 95 MET A CA 1
ATOM 736 C C . MET A 1 95 ? -4.609 -6.91 -13.672 1 86.12 95 MET A C 1
ATOM 738 O O . MET A 1 95 ? -5.82 -6.848 -13.453 1 86.12 95 MET A O 1
ATOM 742 N N . LEU A 1 96 ? -3.742 -7.57 -12.969 1 87.25 96 LEU A N 1
ATOM 743 C CA . LEU A 1 96 ? -4.172 -8.289 -11.773 1 87.25 96 LEU A CA 1
ATOM 744 C C . LEU A 1 96 ? -4.812 -7.34 -10.766 1 87.25 96 LEU A C 1
ATOM 746 O O . LEU A 1 96 ? -5.902 -7.613 -10.258 1 87.25 96 LEU A O 1
ATOM 750 N N . LEU A 1 97 ? -4.215 -6.18 -10.594 1 88.88 97 LEU A N 1
ATOM 751 C CA . LEU A 1 97 ? -4.684 -5.219 -9.602 1 88.88 97 LEU A CA 1
ATOM 752 C C . LEU A 1 97 ? -5.98 -4.555 -10.062 1 88.88 97 LEU A C 1
ATOM 754 O O . LEU A 1 97 ? -6.785 -4.125 -9.234 1 88.88 97 LEU A O 1
ATOM 758 N N . GLU A 1 98 ? -6.141 -4.508 -11.336 1 83.69 98 GLU A N 1
ATOM 759 C CA . GLU A 1 98 ? -7.352 -3.904 -11.891 1 83.69 98 GLU A CA 1
ATOM 760 C C . GLU A 1 98 ? -8.477 -4.926 -11.992 1 83.69 98 GLU A C 1
ATOM 762 O O . GLU A 1 98 ? -9.594 -4.586 -12.391 1 83.69 98 GLU A O 1
ATOM 767 N N . GLY A 1 99 ? -8.164 -6.152 -11.656 1 77.31 99 GLY A N 1
ATOM 768 C CA . GLY A 1 99 ? -9.172 -7.195 -11.742 1 77.31 99 GLY A CA 1
ATOM 769 C C . GLY A 1 99 ? -9.453 -7.641 -13.164 1 77.31 99 GLY A C 1
ATOM 770 O O . GLY A 1 99 ? -10.547 -8.117 -13.469 1 77.31 99 GLY A O 1
ATOM 771 N N . ILE A 1 100 ? -8.609 -7.336 -14.023 1 68.62 100 ILE A N 1
ATOM 772 C CA . ILE A 1 100 ? -8.781 -7.672 -15.43 1 68.62 100 ILE A CA 1
ATOM 773 C C . ILE A 1 100 ? -8.305 -9.102 -15.68 1 68.62 100 ILE A C 1
ATOM 775 O O . ILE A 1 100 ? -7.203 -9.477 -15.266 1 68.62 100 ILE A O 1
ATOM 779 N N . ASP A 1 101 ? -9.32 -9.93 -16.172 1 64.88 101 ASP A N 1
ATOM 780 C CA . ASP A 1 101 ? -8.992 -11.32 -16.484 1 64.88 101 ASP A CA 1
ATOM 781 C C . ASP A 1 101 ? -8.156 -11.406 -17.766 1 64.88 101 ASP A C 1
ATOM 783 O O . ASP A 1 101 ? -8.672 -11.234 -18.859 1 64.88 101 ASP A O 1
ATOM 787 N N . TRP A 1 102 ? -6.988 -11.375 -17.594 1 59.38 102 TRP A N 1
ATOM 788 C CA . TRP A 1 102 ? -6.117 -11.422 -18.766 1 59.38 102 TRP A CA 1
ATOM 789 C C . TRP A 1 102 ? -6.105 -12.82 -19.375 1 59.38 102 TRP A C 1
ATOM 791 O O . TRP A 1 102 ? -5.598 -13.016 -20.484 1 59.38 102 TRP A O 1
ATOM 801 N N . ARG A 1 103 ? -6.461 -13.852 -18.656 1 56.5 103 ARG A N 1
ATOM 802 C CA . ARG A 1 103 ? -6.512 -15.188 -19.234 1 56.5 103 ARG A CA 1
ATOM 803 C C . ARG A 1 103 ? -7.539 -15.266 -20.359 1 56.5 103 ARG A C 1
ATOM 805 O O . ARG A 1 103 ? -7.473 -16.156 -21.219 1 56.5 103 ARG A O 1
ATOM 812 N N . ARG A 1 104 ? -8.516 -14.492 -20.391 1 50.34 104 ARG A N 1
ATOM 813 C CA . ARG A 1 104 ? -9.508 -14.594 -21.438 1 50.34 104 ARG A CA 1
ATOM 814 C C . ARG A 1 104 ? -9.195 -13.641 -22.594 1 50.34 104 ARG A C 1
ATOM 816 O O . ARG A 1 104 ? -9.25 -12.422 -22.422 1 50.34 104 ARG A O 1
ATOM 823 N N . PRO A 1 105 ? -8.367 -14.086 -23.438 1 44.66 105 PRO A N 1
ATOM 824 C CA . PRO A 1 105 ? -8.172 -13.266 -24.641 1 44.66 105 PRO A CA 1
ATOM 825 C C . PRO A 1 105 ? -9.484 -12.688 -25.172 1 44.66 105 PRO A C 1
ATOM 827 O O . PRO A 1 105 ? -10.531 -13.328 -25.078 1 44.66 105 PRO A O 1
ATOM 830 N N . LEU A 1 106 ? -9.875 -11.43 -24.75 1 43.41 106 LEU A N 1
ATOM 831 C CA . LEU A 1 106 ? -10.969 -10.906 -25.562 1 43.41 106 LEU A CA 1
ATOM 832 C C . LEU A 1 106 ? -10.867 -11.398 -27 1 43.41 106 LEU A C 1
ATOM 834 O O . LEU A 1 106 ? -9.945 -11.031 -27.734 1 43.41 106 LEU A O 1
ATOM 838 N N . ARG A 1 107 ? -10.852 -12.586 -27.203 1 36.84 107 ARG A N 1
ATOM 839 C CA . ARG A 1 107 ? -11.031 -12.961 -28.609 1 36.84 107 ARG A CA 1
ATOM 840 C C . ARG A 1 107 ? -12.18 -12.18 -29.25 1 36.84 107 ARG A C 1
ATOM 842 O O . ARG A 1 107 ? -13.328 -12.305 -28.828 1 36.84 107 ARG A O 1
ATOM 849 N N . THR A 1 108 ? -11.961 -10.859 -29.516 1 40.19 108 THR A N 1
ATOM 850 C CA . THR A 1 108 ? -12.82 -10.258 -30.531 1 40.19 108 THR A CA 1
ATOM 851 C C . THR A 1 108 ? -13.156 -11.266 -31.625 1 40.19 108 THR A C 1
ATOM 853 O O . THR A 1 108 ? -12.266 -11.711 -32.375 1 40.19 108 THR A O 1
ATOM 856 N N . ALA A 1 109 ? -14.016 -12.219 -31.453 1 40.31 109 ALA A N 1
ATOM 857 C CA . ALA A 1 109 ? -14.57 -13.062 -32.5 1 40.31 109 ALA A CA 1
ATOM 858 C C . ALA A 1 109 ? -14.711 -12.281 -33.812 1 40.31 109 ALA A C 1
ATOM 860 O O . ALA A 1 109 ? -15.164 -11.133 -33.812 1 40.31 109 ALA A O 1
ATOM 861 N N . PRO A 1 110 ? -13.906 -12.578 -34.844 1 40.44 110 PRO A N 1
ATOM 862 C CA . PRO A 1 110 ? -14.172 -11.953 -36.125 1 40.44 110 PRO A CA 1
ATOM 863 C C . PRO A 1 110 ? -15.656 -11.883 -36.469 1 40.44 110 PRO A C 1
ATOM 865 O O . PRO A 1 110 ? -16.422 -12.773 -36.094 1 40.44 110 PRO A O 1
ATOM 868 N N . VAL A 1 111 ? -16.297 -10.695 -36.375 1 42.75 111 VAL A N 1
ATOM 869 C CA . VAL A 1 111 ? -17.625 -10.539 -36.938 1 42.75 111 VAL A CA 1
ATOM 870 C C . VAL A 1 111 ? -17.75 -11.398 -38.219 1 42.75 111 VAL A C 1
ATOM 872 O O . VAL A 1 111 ? -17.016 -11.203 -39.188 1 42.75 111 VAL A O 1
ATOM 875 N N . ARG A 1 112 ? -18.047 -12.578 -38.094 1 37.38 112 ARG A N 1
ATOM 876 C CA . ARG A 1 112 ? -18.359 -13.344 -39.281 1 37.38 112 ARG A CA 1
ATOM 877 C C . ARG A 1 112 ? -19.234 -12.539 -40.25 1 37.38 112 ARG A C 1
ATOM 879 O O . ARG A 1 112 ? -20.297 -12.047 -39.844 1 37.38 112 ARG A O 1
ATOM 886 N N . ALA A 1 113 ? -18.594 -11.906 -41.219 1 40.75 113 ALA A N 1
ATOM 887 C CA . ALA A 1 113 ? -19.328 -11.32 -42.344 1 40.75 113 ALA A CA 1
ATOM 888 C C . ALA A 1 113 ? -20.5 -12.203 -42.75 1 40.75 113 ALA A C 1
ATOM 890 O O . ALA A 1 113 ? -20.312 -13.359 -43.125 1 40.75 113 ALA A O 1
ATOM 891 N N . VAL A 1 114 ? -21.641 -11.953 -42.031 1 36.16 114 VAL A N 1
ATOM 892 C CA . VAL A 1 114 ? -22.781 -12.445 -42.812 1 36.16 114 VAL A CA 1
ATOM 893 C C . VAL A 1 114 ? -22.922 -11.664 -44.094 1 36.16 114 VAL A C 1
ATOM 895 O O . VAL A 1 114 ? -22.766 -10.438 -44.125 1 36.16 114 VAL A O 1
ATOM 898 N N . MET B 1 1 ? 1.347 2.055 -11.531 1 68.06 1 MET B N 1
ATOM 899 C CA . MET B 1 1 ? 0.486 0.917 -11.219 1 68.06 1 MET B CA 1
ATOM 900 C C . MET B 1 1 ? -0.325 1.181 -9.953 1 68.06 1 MET B C 1
ATOM 902 O O . MET B 1 1 ? -1.556 1.128 -9.977 1 68.06 1 MET B O 1
ATOM 906 N N . ILE B 1 2 ? 0.217 1.536 -8.781 1 83.31 2 ILE B N 1
ATOM 907 C CA . ILE B 1 2 ? -0.446 1.69 -7.488 1 83.31 2 ILE B CA 1
ATOM 908 C C . ILE B 1 2 ? -0.662 3.172 -7.191 1 83.31 2 ILE B C 1
ATOM 910 O O . ILE B 1 2 ? -1.427 3.527 -6.293 1 83.31 2 ILE B O 1
ATOM 914 N N . ALA B 1 3 ? -0.797 3.965 -8.289 1 74.25 3 ALA B N 1
ATOM 915 C CA . ALA B 1 3 ? -0.895 5.398 -8.023 1 74.25 3 ALA B CA 1
ATOM 916 C C . ALA B 1 3 ? -2.334 5.883 -8.164 1 74.25 3 ALA B C 1
ATOM 918 O O . ALA B 1 3 ? -3.047 5.48 -9.086 1 74.25 3 ALA B O 1
ATOM 919 N N . PRO B 1 4 ? -2.717 6.699 -7.184 1 77 4 PRO B N 1
ATOM 920 C CA . PRO B 1 4 ? -4.023 7.328 -7.383 1 77 4 PRO B CA 1
ATOM 921 C C . PRO B 1 4 ? -4.074 8.195 -8.633 1 77 4 PRO B C 1
ATOM 923 O O . PRO B 1 4 ? -3.037 8.672 -9.109 1 77 4 PRO B O 1
ATOM 926 N N . PRO B 1 5 ? -5.238 8.297 -9.18 1 75.31 5 PRO B N 1
ATOM 927 C CA . PRO B 1 5 ? -5.379 9.133 -10.375 1 75.31 5 PRO B CA 1
ATOM 928 C C . PRO B 1 5 ? -4.805 10.539 -10.188 1 75.31 5 PRO B C 1
ATOM 930 O O . PRO B 1 5 ? -4.785 11.055 -9.07 1 75.31 5 PRO B O 1
ATOM 933 N N . ILE B 1 6 ? -4.445 10.938 -11.305 1 74.69 6 ILE B N 1
ATOM 934 C CA . ILE B 1 6 ? -3.924 12.305 -11.312 1 74.69 6 ILE B CA 1
ATOM 935 C C . ILE B 1 6 ? -5.008 13.273 -10.852 1 74.69 6 ILE B C 1
ATOM 937 O O . ILE B 1 6 ? -6.168 13.148 -11.258 1 74.69 6 ILE B O 1
ATOM 941 N N . GLY B 1 7 ? -4.668 14.234 -10.062 1 79.56 7 GLY B N 1
ATOM 942 C CA . GLY B 1 7 ? -5.598 15.258 -9.625 1 79.56 7 GLY B CA 1
ATOM 943 C C . GLY B 1 7 ? -6.34 14.883 -8.352 1 79.56 7 GLY B C 1
ATOM 944 O O . GLY B 1 7 ? -7.16 15.656 -7.855 1 79.56 7 GLY B O 1
ATOM 945 N N . THR B 1 8 ? -6.094 13.742 -7.863 1 89 8 THR B N 1
ATOM 946 C CA . THR B 1 8 ? -6.742 13.32 -6.629 1 89 8 THR B CA 1
ATOM 947 C C . THR B 1 8 ? -6.316 14.203 -5.461 1 89 8 THR B C 1
ATOM 949 O O . THR B 1 8 ? -5.145 14.562 -5.34 1 89 8 THR B O 1
ATOM 952 N N . ARG B 1 9 ? -7.297 14.578 -4.684 1 91.94 9 ARG B N 1
ATOM 953 C CA . ARG B 1 9 ? -6.98 15.367 -3.5 1 91.94 9 ARG B CA 1
ATOM 954 C C . ARG B 1 9 ? -6.379 14.492 -2.404 1 91.94 9 ARG B C 1
ATOM 956 O O . ARG B 1 9 ? -6.805 13.352 -2.209 1 91.94 9 ARG B O 1
ATOM 963 N N . ILE B 1 10 ? -5.438 15.117 -1.751 1 92.38 10 ILE B N 1
ATOM 964 C CA . ILE B 1 10 ? -4.711 14.383 -0.718 1 92.38 10 ILE B CA 1
ATOM 965 C C . ILE B 1 10 ? -4.848 15.109 0.62 1 92.38 10 ILE B C 1
ATOM 967 O O . ILE B 1 10 ? -4.559 16.297 0.718 1 92.38 10 ILE B O 1
ATOM 971 N N . TRP B 1 11 ? -5.301 14.289 1.642 1 91.44 11 TRP B N 1
ATOM 972 C CA . TRP B 1 11 ? -5.512 14.867 2.965 1 91.44 11 TRP B CA 1
ATOM 973 C C . TRP B 1 11 ? -4.648 14.164 4.008 1 91.44 11 TRP B C 1
ATOM 975 O O . TRP B 1 11 ? -4.547 12.938 4.016 1 91.44 11 TRP B O 1
ATOM 985 N N . ILE B 1 12 ? -4.078 15.016 4.82 1 89.75 12 ILE B N 1
ATOM 986 C CA . ILE B 1 12 ? -3.348 14.484 5.965 1 89.75 12 ILE B CA 1
ATOM 987 C C . ILE B 1 12 ? -4.246 14.484 7.199 1 89.75 12 ILE B C 1
ATOM 989 O O . ILE B 1 12 ? -4.949 15.461 7.457 1 89.75 12 ILE B O 1
ATOM 993 N N . VAL B 1 13 ? -4.23 13.391 7.852 1 87.12 13 VAL B N 1
ATOM 994 C CA . VAL B 1 13 ? -4.93 13.328 9.133 1 87.12 13 VAL B CA 1
ATOM 995 C C . VAL B 1 13 ? -4.004 13.805 10.25 1 87.12 13 VAL B C 1
ATOM 997 O O . VAL B 1 13 ? -2.932 13.234 10.461 1 87.12 13 VAL B O 1
ATOM 1000 N N . ALA B 1 14 ? -4.422 14.82 10.891 1 82.69 14 ALA B N 1
ATOM 1001 C CA . ALA B 1 14 ? -3.59 15.445 11.914 1 82.69 14 ALA B CA 1
ATOM 1002 C C . ALA B 1 14 ? -3.348 14.484 13.086 1 82.69 14 ALA B C 1
ATOM 1004 O O . ALA B 1 14 ? -4.199 13.656 13.398 1 82.69 14 ALA B O 1
ATOM 1005 N N . GLY B 1 15 ? -2.188 14.625 13.672 1 83.88 15 GLY B N 1
ATOM 1006 C CA . GLY B 1 15 ? -1.849 13.844 14.852 1 83.88 15 GLY B CA 1
ATOM 1007 C C . GLY B 1 15 ? -1.239 12.492 14.516 1 83.88 15 GLY B C 1
ATOM 1008 O O . GLY B 1 15 ? -0.799 12.266 13.391 1 83.88 15 GLY B O 1
ATOM 1009 N N . ALA B 1 16 ? -1.176 11.68 15.609 1 89.94 16 ALA B N 1
ATOM 1010 C CA . ALA B 1 16 ? -0.598 10.344 15.461 1 89.94 16 ALA B CA 1
ATOM 1011 C C . ALA B 1 16 ? -1.687 9.273 15.43 1 89.94 16 ALA B C 1
ATOM 1013 O O . ALA B 1 16 ? -2.654 9.344 16.188 1 89.94 16 ALA B O 1
ATOM 1014 N N . THR B 1 17 ? -1.553 8.453 14.57 1 93.81 17 THR B N 1
ATOM 1015 C CA . THR B 1 17 ? -2.506 7.359 14.414 1 93.81 17 THR B CA 1
ATOM 1016 C C . THR B 1 17 ? -1.891 6.035 14.859 1 93.81 17 THR B C 1
ATOM 1018 O O . THR B 1 17 ? -0.698 5.801 14.656 1 93.81 17 THR B O 1
ATOM 1021 N N . ASP B 1 18 ? -2.703 5.188 15.523 1 95.25 18 ASP B N 1
ATOM 1022 C CA . ASP B 1 18 ? -2.303 3.809 15.789 1 95.25 18 ASP B CA 1
ATOM 1023 C C . ASP B 1 18 ? -2.113 3.029 14.492 1 95.25 18 ASP B C 1
ATOM 1025 O O . ASP B 1 18 ? -3.082 2.76 13.773 1 95.25 18 ASP B O 1
ATOM 1029 N N . MET B 1 19 ? -0.974 2.609 14.203 1 94.88 19 MET B N 1
ATOM 1030 C CA . MET B 1 19 ? -0.607 2.064 12.898 1 94.88 19 MET B CA 1
ATOM 1031 C C . MET B 1 19 ? -1.033 0.605 12.781 1 94.88 19 MET B C 1
ATOM 1033 O O . MET B 1 19 ? -0.885 -0.005 11.719 1 94.88 19 MET B O 1
ATOM 1037 N N . ARG B 1 20 ? -1.676 0.055 13.844 1 92.31 20 ARG B N 1
ATOM 1038 C CA . ARG B 1 20 ? -2.254 -1.283 13.758 1 92.31 20 ARG B CA 1
ATOM 1039 C C . ARG B 1 20 ? -3.619 -1.251 13.086 1 92.31 20 ARG B C 1
ATOM 1041 O O . ARG B 1 20 ? -4.137 -2.289 12.664 1 92.31 20 ARG B O 1
ATOM 1048 N N . ARG B 1 21 ? -4.137 -0.063 12.945 1 94.44 21 ARG B N 1
ATOM 1049 C CA . ARG B 1 21 ? -5.434 0.081 12.297 1 94.44 21 ARG B CA 1
ATOM 1050 C C . ARG B 1 21 ? -5.344 -0.268 10.812 1 94.44 21 ARG B C 1
ATOM 1052 O O . ARG B 1 21 ? -4.453 0.208 10.109 1 94.44 21 ARG B O 1
ATOM 1059 N N . GLY B 1 22 ? -6.289 -1.1 10.453 1 94.88 22 GLY B N 1
ATOM 1060 C CA . GLY B 1 22 ? -6.391 -1.492 9.055 1 94.88 22 GLY B CA 1
ATOM 1061 C C . GLY B 1 22 ? -7.422 -0.694 8.289 1 94.88 22 GLY B C 1
ATOM 1062 O O . GLY B 1 22 ? -7.629 0.491 8.555 1 94.88 22 GLY B O 1
ATOM 1063 N N . PHE B 1 23 ? -7.977 -1.319 7.301 1 96 23 PHE B N 1
ATOM 1064 C CA . PHE B 1 23 ? -8.922 -0.66 6.406 1 96 23 PHE B CA 1
ATOM 1065 C C . PHE B 1 23 ? -10.062 -0.025 7.195 1 96 23 PHE B C 1
ATOM 1067 O O . PHE B 1 23 ? -10.289 1.183 7.102 1 96 23 PHE B O 1
ATOM 1074 N N . ASP B 1 24 ? -10.711 -0.84 7.996 1 95.31 24 ASP B N 1
ATOM 1075 C CA . ASP B 1 24 ? -11.922 -0.387 8.672 1 95.31 24 ASP B CA 1
ATOM 1076 C C . ASP B 1 24 ? -11.594 0.656 9.734 1 95.31 24 ASP B C 1
ATOM 1078 O O . ASP B 1 24 ? -12.312 1.649 9.883 1 95.31 24 ASP B O 1
ATOM 1082 N N . GLY B 1 25 ? -10.562 0.396 10.477 1 96.25 25 GLY B N 1
ATOM 1083 C CA . GLY B 1 25 ? -10.148 1.355 11.492 1 96.25 25 GLY B CA 1
ATOM 1084 C C . GLY B 1 25 ? -9.781 2.711 10.914 1 96.25 25 GLY B C 1
ATOM 1085 O O . GLY B 1 25 ? -10.188 3.746 11.445 1 96.25 25 GLY B O 1
ATOM 1086 N N . LEU B 1 26 ? -9.086 2.754 9.828 1 96.56 26 LEU B N 1
ATOM 1087 C CA . LEU B 1 26 ? -8.664 4.008 9.211 1 96.56 26 LEU B CA 1
ATOM 1088 C C . LEU B 1 26 ? -9.844 4.703 8.531 1 96.56 26 LEU B C 1
ATOM 1090 O O . LEU B 1 26 ? -9.945 5.93 8.57 1 96.56 26 LEU B O 1
ATOM 1094 N N . ALA B 1 27 ? -10.703 3.9 7.914 1 96.12 27 ALA B N 1
ATOM 1095 C CA . ALA B 1 27 ? -11.914 4.473 7.316 1 96.12 27 ALA B CA 1
ATOM 1096 C C . ALA B 1 27 ? -12.758 5.188 8.367 1 96.12 27 ALA B C 1
ATOM 1098 O O . ALA B 1 27 ? -13.297 6.266 8.109 1 96.12 27 ALA B O 1
ATOM 1099 N N . ALA B 1 28 ? -12.875 4.562 9.492 1 95.06 28 ALA B N 1
ATOM 1100 C CA . ALA B 1 28 ? -13.625 5.172 10.586 1 95.06 28 ALA B CA 1
ATOM 1101 C C . ALA B 1 28 ? -12.992 6.488 11.023 1 95.06 28 ALA B C 1
ATOM 1103 O O . ALA B 1 28 ? -13.695 7.457 11.312 1 95.06 28 ALA B O 1
ATOM 1104 N N . LEU B 1 29 ? -11.68 6.516 11.031 1 92.88 29 LEU B N 1
ATOM 1105 C CA . LEU B 1 29 ? -10.969 7.738 11.391 1 92.88 29 LEU B CA 1
ATOM 1106 C C . LEU B 1 29 ? -11.234 8.844 10.367 1 92.88 29 LEU B C 1
ATOM 1108 O O . LEU B 1 29 ? -11.43 10 10.742 1 92.88 29 LEU B O 1
ATOM 1112 N N . VAL B 1 30 ? -11.195 8.531 9.094 1 93.5 30 VAL B N 1
ATOM 1113 C CA . VAL B 1 30 ? -11.484 9.484 8.023 1 93.5 30 VAL B CA 1
ATOM 1114 C C . VAL B 1 30 ? -12.867 10.086 8.219 1 93.5 30 VAL B C 1
ATOM 1116 O O . VAL B 1 30 ? -13.055 11.297 8.094 1 93.5 30 VAL B O 1
ATOM 1119 N N . GLN B 1 31 ? -13.781 9.234 8.625 1 93.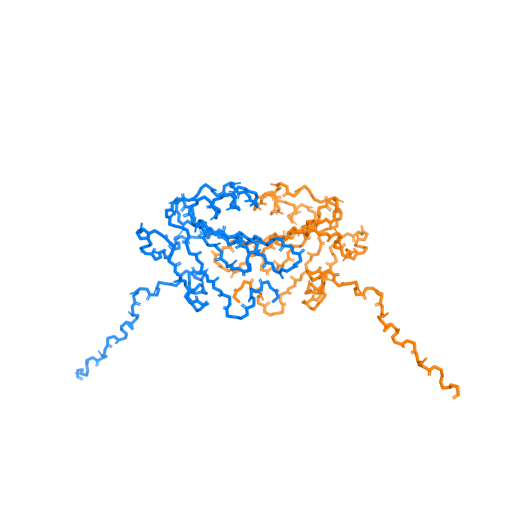06 31 GLN B N 1
ATOM 1120 C CA . GLN B 1 31 ? -15.164 9.672 8.812 1 93.06 31 GLN B CA 1
ATOM 1121 C C . GLN B 1 31 ? -15.297 10.555 10.055 1 93.06 31 GLN B C 1
ATOM 1123 O O . GLN B 1 31 ? -15.969 11.578 10.016 1 93.06 31 GLN B O 1
ATOM 1128 N N . THR B 1 32 ? -14.648 10.227 11.086 1 88.31 32 THR B N 1
ATOM 1129 C CA . THR B 1 32 ? -14.867 10.898 12.359 1 88.31 32 THR B CA 1
ATOM 1130 C C . THR B 1 32 ? -13.969 12.125 12.492 1 88.31 32 THR B C 1
ATOM 1132 O O . THR B 1 32 ? -14.406 13.172 12.969 1 88.31 32 THR B O 1
ATOM 1135 N N . GLN B 1 33 ? -12.75 12.078 12.047 1 84.25 33 GLN B N 1
ATOM 1136 C CA . GLN B 1 33 ? -11.805 13.164 12.25 1 84.25 33 GLN B CA 1
ATOM 1137 C C . GLN B 1 33 ? -11.82 14.133 11.07 1 84.25 33 GLN B C 1
ATOM 1139 O O . GLN B 1 33 ? -11.68 15.344 11.25 1 84.25 33 GLN B O 1
ATOM 1144 N N . LEU B 1 34 ? -11.961 13.633 9.891 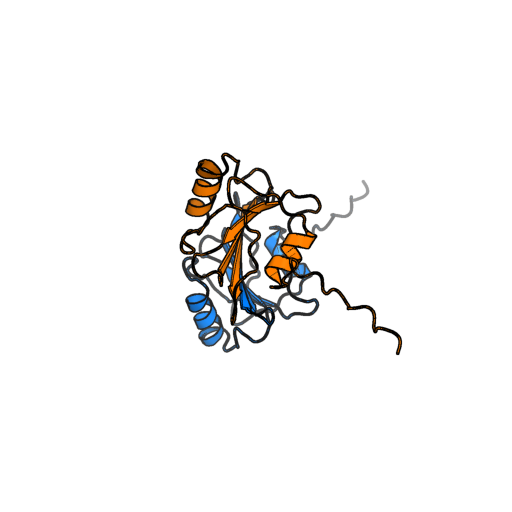1 83.06 34 LEU B N 1
ATOM 1145 C CA . LEU B 1 34 ? -11.93 14.492 8.719 1 83.06 34 LEU B CA 1
ATOM 1146 C C . LEU B 1 34 ? -13.344 14.758 8.195 1 83.06 34 LEU B C 1
ATOM 1148 O O . LEU B 1 34 ? -13.547 15.617 7.34 1 83.06 34 LEU B O 1
ATOM 1152 N N . GLU B 1 35 ? -14.328 13.992 8.75 1 88 35 GLU B N 1
ATOM 1153 C CA . GLU B 1 35 ? -15.711 14.094 8.281 1 88 35 GLU B CA 1
ATOM 1154 C C . GLU B 1 35 ? -15.789 13.961 6.762 1 88 35 GLU B C 1
ATOM 1156 O O . GLU B 1 35 ? -16.453 14.758 6.098 1 88 35 GLU B O 1
ATOM 1161 N N . ALA B 1 36 ? -15.031 13.094 6.316 1 89.88 36 ALA B N 1
ATOM 1162 C CA . ALA B 1 36 ? -14.961 12.828 4.879 1 89.88 36 ALA B CA 1
ATOM 1163 C C . ALA B 1 36 ? -15.367 11.398 4.562 1 89.88 36 ALA B C 1
ATOM 1165 O O . ALA B 1 36 ? -15.508 10.57 5.469 1 89.88 36 ALA B O 1
ATOM 1166 N N . ASP B 1 37 ? -15.625 11.156 3.318 1 94.19 37 ASP B N 1
ATOM 1167 C CA . ASP B 1 37 ? -15.984 9.828 2.838 1 94.19 37 ASP B CA 1
ATOM 1168 C C . ASP B 1 37 ? -14.75 9.055 2.393 1 94.19 37 ASP B C 1
ATOM 1170 O O . ASP B 1 37 ? -14.117 9.406 1.396 1 94.19 37 ASP B O 1
ATOM 1174 N N . PRO B 1 38 ? -14.477 8 3.141 1 93.56 38 PRO B N 1
ATOM 1175 C CA . PRO B 1 38 ? -13.305 7.211 2.758 1 93.56 38 PRO B CA 1
ATOM 1176 C C . PRO B 1 38 ? -13.414 6.641 1.345 1 93.56 38 PRO B C 1
ATOM 1178 O O . PRO B 1 38 ? -12.422 6.18 0.783 1 93.56 38 PRO B O 1
ATOM 1181 N N . PHE B 1 39 ? -14.594 6.684 0.756 1 93.31 39 PHE B N 1
ATOM 1182 C CA . PHE B 1 39 ? -14.82 6.121 -0.571 1 93.31 39 PHE B CA 1
ATOM 1183 C C . PHE B 1 39 ? -14.945 7.227 -1.612 1 93.31 39 PHE B C 1
ATOM 1185 O O . PHE B 1 39 ? -15.438 6.992 -2.719 1 93.31 39 PHE B O 1
ATOM 1192 N N . SER B 1 40 ? -14.531 8.383 -1.311 1 93.19 40 SER B N 1
ATOM 1193 C CA . SER B 1 40 ? -14.68 9.562 -2.16 1 93.19 40 SER B CA 1
ATOM 1194 C C . SER B 1 40 ? -13.664 9.555 -3.295 1 93.19 40 SER B C 1
ATOM 1196 O O . SER B 1 40 ? -13.773 10.344 -4.238 1 93.19 40 SER B O 1
ATOM 1198 N N . GLY B 1 41 ? -12.648 8.711 -3.186 1 92.12 41 GLY B N 1
ATOM 1199 C CA . GLY B 1 41 ? -11.57 8.703 -4.16 1 92.12 41 GLY B CA 1
ATOM 1200 C C . GLY B 1 41 ? -10.375 9.539 -3.738 1 92.12 41 GLY B C 1
ATOM 1201 O O . GLY B 1 41 ? -9.32 9.492 -4.375 1 92.12 41 GLY B O 1
ATOM 1202 N N . GLN B 1 42 ? -10.562 10.281 -2.67 1 94.12 42 GLN B N 1
ATOM 1203 C CA . GLN B 1 42 ? -9.445 11.062 -2.143 1 94.12 42 GLN B CA 1
ATOM 1204 C C . GLN B 1 42 ? -8.469 10.18 -1.381 1 94.12 42 GLN B C 1
ATOM 1206 O O . GLN B 1 42 ? -8.789 9.031 -1.049 1 94.12 42 GLN B O 1
ATOM 1211 N N . ILE B 1 43 ? -7.285 10.766 -1.226 1 95 43 ILE B N 1
ATOM 1212 C CA . ILE B 1 43 ? -6.262 10.031 -0.49 1 95 43 ILE B CA 1
ATOM 1213 C C . ILE B 1 43 ? -6.145 10.586 0.927 1 95 43 ILE B C 1
ATOM 1215 O O . ILE B 1 43 ? -6.082 11.805 1.12 1 95 43 ILE B O 1
ATOM 1219 N N . PHE B 1 44 ? -6.109 9.695 1.912 1 95.06 44 PHE B N 1
ATOM 1220 C CA . PHE B 1 44 ? -5.934 10.086 3.305 1 95.06 44 PHE B CA 1
ATOM 1221 C C . PHE B 1 44 ? -4.629 9.539 3.863 1 95.06 44 PHE B C 1
ATOM 1223 O O . PHE B 1 44 ? -4.375 8.336 3.789 1 95.06 44 PHE B O 1
ATOM 1230 N N . VAL B 1 45 ? -3.875 10.391 4.414 1 94.56 45 VAL B N 1
ATOM 1231 C CA . VAL B 1 45 ? -2.525 10.047 4.855 1 94.56 45 VAL B CA 1
ATOM 1232 C C . VAL B 1 45 ? -2.457 10.07 6.379 1 94.56 45 VAL B C 1
ATOM 1234 O O . VAL B 1 45 ? -2.893 11.039 7.012 1 94.56 45 VAL B O 1
ATOM 1237 N N . PHE B 1 46 ? -1.912 9.008 6.938 1 94.31 46 PHE B N 1
ATOM 1238 C CA . PHE B 1 46 ? -1.769 8.852 8.383 1 94.31 46 PHE B CA 1
ATOM 1239 C C . PHE B 1 46 ? -0.306 8.664 8.758 1 94.31 46 PHE B C 1
ATOM 1241 O O . PHE B 1 46 ? 0.435 7.965 8.062 1 94.31 46 PHE B O 1
ATOM 1248 N N . ARG B 1 47 ? 0.053 9.219 9.82 1 93.31 47 ARG B N 1
ATOM 1249 C CA . ARG B 1 47 ? 1.396 9.008 10.344 1 93.31 47 ARG B CA 1
ATOM 1250 C C . ARG B 1 47 ? 1.345 8.375 11.734 1 93.31 47 ARG B C 1
ATOM 1252 O O . ARG B 1 47 ? 0.485 8.719 12.547 1 93.31 47 ARG B O 1
ATOM 1259 N N . GLY B 1 48 ? 2.246 7.488 12 1 94.44 48 GLY B N 1
ATOM 1260 C CA . GLY B 1 48 ? 2.352 6.906 13.328 1 94.44 48 GLY B CA 1
ATOM 1261 C C . GLY B 1 48 ? 3.043 7.816 14.328 1 94.44 48 GLY B C 1
ATOM 1262 O O . GLY B 1 48 ? 3.699 8.789 13.938 1 94.44 48 GLY B O 1
ATOM 1263 N N . ARG B 1 49 ? 2.945 7.438 15.516 1 93.06 49 ARG B N 1
ATOM 1264 C CA . ARG B 1 49 ? 3.469 8.258 16.609 1 93.06 49 ARG B CA 1
ATOM 1265 C C . ARG B 1 49 ? 4.984 8.391 16.516 1 93.06 49 ARG B C 1
ATOM 1267 O O . ARG B 1 49 ? 5.531 9.484 16.688 1 93.06 49 ARG B O 1
ATOM 1274 N N . ARG B 1 50 ? 5.668 7.336 16.203 1 92.94 50 ARG B N 1
ATOM 1275 C CA . ARG B 1 50 ? 7.125 7.34 16.141 1 92.94 50 ARG B CA 1
ATOM 1276 C C . ARG B 1 50 ? 7.621 8.07 14.898 1 92.94 50 ARG B C 1
ATOM 1278 O O . ARG B 1 50 ? 8.797 8.43 14.812 1 92.94 50 ARG B O 1
ATOM 1285 N N . GLY B 1 51 ? 6.809 8.219 13.922 1 91.81 51 GLY B N 1
ATOM 1286 C CA . GLY B 1 51 ? 7.137 8.984 12.727 1 91.81 51 GLY B CA 1
ATOM 1287 C C . GLY B 1 51 ? 7.863 8.172 11.672 1 91.81 51 GLY B C 1
ATOM 1288 O O . GLY B 1 51 ? 8.258 8.703 10.633 1 91.81 51 GLY B O 1
ATOM 1289 N N . ASP B 1 52 ? 8.031 6.871 11.906 1 94.5 52 ASP B N 1
ATOM 1290 C CA . ASP B 1 52 ? 8.766 6.039 10.961 1 94.5 52 ASP B CA 1
ATOM 1291 C C . ASP B 1 52 ? 7.816 5.18 10.133 1 94.5 52 ASP B C 1
ATOM 1293 O O . ASP B 1 52 ? 8.258 4.312 9.367 1 94.5 52 ASP B O 1
ATOM 1297 N N . ARG B 1 53 ? 6.488 5.367 10.359 1 95.69 53 ARG B N 1
ATOM 1298 C CA . ARG B 1 53 ? 5.477 4.641 9.602 1 95.69 53 ARG B CA 1
ATOM 1299 C C . ARG B 1 53 ? 4.41 5.59 9.062 1 95.69 53 ARG B C 1
ATOM 1301 O O . ARG B 1 53 ? 4.008 6.531 9.75 1 95.69 53 ARG B O 1
ATOM 1308 N N . ILE B 1 54 ? 4 5.344 7.879 1 95.56 54 ILE B N 1
ATOM 1309 C CA . ILE B 1 54 ? 2.955 6.129 7.238 1 95.56 54 ILE B CA 1
ATOM 1310 C C . ILE B 1 54 ? 1.977 5.199 6.523 1 95.56 54 ILE B C 1
ATOM 1312 O O . ILE B 1 54 ? 2.363 4.129 6.047 1 95.56 54 ILE B O 1
ATOM 1316 N N . LYS B 1 55 ? 0.728 5.535 6.5 1 96.94 55 LYS B N 1
ATOM 1317 C CA . LYS B 1 55 ? -0.298 4.801 5.762 1 96.94 55 LYS B CA 1
ATOM 1318 C C . LYS B 1 55 ? -1.088 5.734 4.848 1 96.94 55 LYS B C 1
ATOM 1320 O O . LYS B 1 55 ? -1.372 6.879 5.211 1 96.94 55 LYS B O 1
ATOM 1325 N N . LEU B 1 56 ? -1.386 5.344 3.697 1 96.38 56 LEU B N 1
ATOM 1326 C CA . LEU B 1 56 ? -2.314 6 2.781 1 96.38 56 LEU B CA 1
ATOM 1327 C C . LEU B 1 56 ? -3.539 5.125 2.531 1 96.38 56 LEU B C 1
ATOM 1329 O O . LEU B 1 56 ? -3.406 3.932 2.25 1 96.38 56 LEU B O 1
ATOM 1333 N N . LEU B 1 57 ? -4.691 5.711 2.664 1 96.69 57 LEU B N 1
ATOM 1334 C CA . LEU B 1 57 ? -5.957 5.035 2.396 1 96.69 57 LEU B CA 1
ATOM 1335 C C . LEU B 1 57 ? -6.723 5.734 1.28 1 96.69 57 LEU B C 1
ATOM 1337 O O . LEU B 1 57 ? -6.867 6.961 1.295 1 96.69 57 LEU B O 1
ATOM 1341 N N . TRP B 1 58 ? -7.176 4.98 0.247 1 95.75 58 TRP B N 1
ATOM 1342 C CA . TRP B 1 58 ? -8.023 5.586 -0.777 1 95.75 58 TRP B CA 1
ATOM 1343 C C . TRP B 1 58 ? -8.867 4.531 -1.482 1 95.75 58 TRP B C 1
ATOM 1345 O O . TRP B 1 58 ? -8.539 3.342 -1.447 1 95.75 58 TRP B O 1
ATOM 1355 N N . TRP B 1 59 ? -9.914 4.996 -2.01 1 95 59 TRP B N 1
ATOM 1356 C CA . TRP B 1 59 ? -10.766 4.195 -2.879 1 95 59 TRP B CA 1
ATOM 1357 C C . TRP B 1 59 ? -10.391 4.391 -4.344 1 95 59 TRP B C 1
ATOM 1359 O O . TRP B 1 59 ? -10.336 5.523 -4.832 1 95 59 TRP B O 1
ATOM 1369 N N . ASP B 1 60 ? -10.188 3.285 -5.043 1 91.56 60 ASP B N 1
ATOM 1370 C CA . ASP B 1 60 ? -9.711 3.465 -6.414 1 91.56 60 ASP B CA 1
ATOM 1371 C C . ASP B 1 60 ? -10.82 3.16 -7.422 1 91.56 60 ASP B C 1
ATOM 1373 O O . ASP B 1 60 ? -10.562 3.059 -8.625 1 91.56 60 ASP B O 1
ATOM 1377 N N . GLY B 1 61 ? -12.039 3.004 -6.977 1 89.62 61 GLY B N 1
ATOM 1378 C CA . GLY B 1 61 ? -13.164 2.76 -7.859 1 89.62 61 GLY B CA 1
ATOM 1379 C C . GLY B 1 61 ? -13.672 1.332 -7.797 1 89.62 61 GLY B C 1
ATOM 1380 O O . GLY B 1 61 ? -14.844 1.069 -8.094 1 89.62 61 GLY B O 1
ATOM 1381 N N . ASP B 1 62 ? -12.727 0.411 -7.461 1 89.94 62 ASP B N 1
ATOM 1382 C CA . ASP B 1 62 ? -13.172 -0.978 -7.41 1 89.94 62 ASP B CA 1
ATOM 1383 C C . ASP B 1 62 ? -12.836 -1.612 -6.062 1 89.94 62 ASP B C 1
ATOM 1385 O O . ASP B 1 62 ? -13.219 -2.754 -5.797 1 89.94 62 ASP B O 1
ATOM 1389 N N . GLY B 1 63 ? -12.195 -0.883 -5.262 1 93.69 63 GLY B N 1
ATOM 1390 C CA . GLY B 1 63 ? -11.859 -1.391 -3.941 1 93.69 63 GLY B CA 1
ATOM 1391 C C . GLY B 1 63 ? -11.102 -0.388 -3.09 1 93.69 63 GLY B C 1
ATOM 1392 O O . GLY B 1 63 ? -10.742 0.692 -3.564 1 93.69 63 GLY B O 1
ATOM 1393 N N . LEU B 1 64 ? -10.914 -0.793 -1.843 1 95.75 64 LEU B N 1
ATOM 1394 C CA . LEU B 1 64 ? -10.141 0.026 -0.92 1 95.75 64 LEU B CA 1
ATOM 1395 C C . LEU B 1 64 ? -8.664 -0.354 -0.97 1 95.75 64 LEU B C 1
ATOM 1397 O O . LEU B 1 64 ? -8.32 -1.538 -0.997 1 95.75 64 LEU B O 1
ATOM 1401 N N . CYS B 1 65 ? -7.832 0.686 -1.086 1 96.56 65 CYS B N 1
ATOM 1402 C CA . CYS B 1 65 ? -6.387 0.491 -1.149 1 96.56 65 CYS B CA 1
ATOM 1403 C C . CYS B 1 65 ? -5.707 1.05 0.094 1 96.56 65 CYS B C 1
ATOM 1405 O O . CYS B 1 65 ? -6.098 2.102 0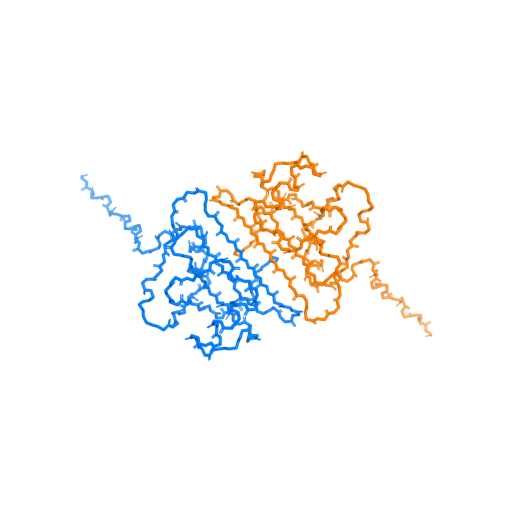.602 1 96.56 65 CYS B O 1
ATOM 1407 N N . LEU B 1 66 ? -4.73 0.341 0.586 1 96.88 66 LEU B N 1
ATOM 1408 C CA . LEU B 1 66 ? -3.928 0.733 1.74 1 96.88 66 LEU B CA 1
ATOM 1409 C C . LEU B 1 66 ? -2.441 0.564 1.452 1 96.88 66 LEU B C 1
ATOM 1411 O O . LEU B 1 66 ? -1.991 -0.532 1.108 1 96.88 66 LEU B O 1
ATOM 1415 N N . PHE B 1 67 ? -1.792 1.616 1.453 1 96.06 67 PHE B N 1
ATOM 1416 C CA . PHE B 1 67 ? -0.34 1.583 1.323 1 96.06 67 PHE B CA 1
ATOM 1417 C C . PHE B 1 67 ? 0.33 1.904 2.654 1 96.06 67 PHE B C 1
ATOM 1419 O O . PHE B 1 67 ? -0.061 2.85 3.34 1 96.06 67 PHE B O 1
ATOM 1426 N N . CYS B 1 68 ? 1.286 1.13 3.01 1 96.94 68 CYS B N 1
ATOM 1427 C CA . CYS B 1 68 ? 2.07 1.333 4.223 1 96.94 68 CYS B CA 1
ATOM 1428 C C . CYS B 1 68 ? 3.561 1.36 3.91 1 96.94 68 CYS B C 1
ATOM 1430 O O . CYS B 1 68 ? 4.047 0.565 3.102 1 96.94 68 CYS B O 1
ATOM 1432 N N . LYS B 1 69 ? 4.215 2.256 4.543 1 96.19 69 LYS B N 1
ATOM 1433 C CA . LYS B 1 69 ? 5.668 2.295 4.434 1 96.19 69 LYS B CA 1
ATOM 1434 C C . LYS B 1 69 ? 6.32 2.416 5.812 1 96.19 69 LYS B C 1
ATOM 1436 O O . LYS B 1 69 ? 5.895 3.229 6.633 1 96.19 69 LYS B O 1
ATOM 1441 N N . ARG B 1 70 ? 7.23 1.593 6.023 1 95.75 70 ARG B N 1
ATOM 1442 C CA . ARG B 1 70 ? 8.055 1.621 7.23 1 95.75 70 ARG B CA 1
ATOM 1443 C C . ARG B 1 70 ? 9.508 1.938 6.898 1 95.75 70 ARG B C 1
ATOM 1445 O O . ARG B 1 70 ? 10.188 1.147 6.238 1 95.75 70 ARG B O 1
ATOM 1452 N N . LEU B 1 71 ? 9.992 3.031 7.41 1 93.69 71 LEU B N 1
ATOM 1453 C CA . LEU B 1 71 ? 11.359 3.457 7.133 1 93.69 71 LEU B CA 1
ATOM 1454 C C . LEU B 1 71 ? 12.367 2.582 7.875 1 93.69 71 LEU B C 1
ATOM 1456 O O . LEU B 1 71 ? 12.133 2.207 9.023 1 93.69 71 LEU B O 1
ATOM 1460 N N . GLU B 1 72 ? 13.445 2.281 7.168 1 90.94 72 GLU B N 1
ATOM 1461 C CA . GLU B 1 72 ? 14.539 1.581 7.828 1 90.94 72 GLU B CA 1
ATOM 1462 C C . GLU B 1 72 ? 15.227 2.477 8.859 1 90.94 72 GLU B C 1
ATOM 1464 O O . GLU B 1 72 ? 15.586 2.02 9.945 1 90.94 72 GLU B O 1
ATOM 1469 N N . GLN B 1 73 ? 15.375 3.717 8.461 1 91 73 GLN B N 1
ATOM 1470 C CA . GLN B 1 73 ? 15.984 4.707 9.344 1 91 73 GLN B CA 1
ATOM 1471 C C . GLN B 1 73 ? 15.297 6.066 9.195 1 91 73 GLN B C 1
ATOM 1473 O O . GLN B 1 73 ? 14.742 6.379 8.141 1 91 73 GLN B O 1
ATOM 1478 N N . GLY B 1 74 ? 15.289 6.832 10.312 1 90.19 74 GLY B N 1
ATOM 1479 C CA . GLY B 1 74 ? 14.781 8.195 10.289 1 90.19 74 GLY B CA 1
ATOM 1480 C C . GLY B 1 74 ? 13.273 8.273 10.477 1 90.19 74 GLY B C 1
ATOM 1481 O O . GLY B 1 74 ? 12.656 7.332 10.977 1 90.19 74 GLY B O 1
ATOM 1482 N N . ARG B 1 75 ? 12.75 9.492 10.195 1 92 75 ARG B N 1
ATOM 1483 C CA . ARG B 1 75 ? 11.328 9.789 10.336 1 92 75 ARG B CA 1
ATOM 1484 C C . ARG B 1 75 ? 10.812 10.555 9.125 1 92 75 ARG B C 1
ATOM 1486 O O . ARG B 1 75 ? 11.586 11.219 8.43 1 92 75 ARG B O 1
ATOM 1493 N N . PHE B 1 76 ? 9.57 10.391 8.891 1 90.94 76 PHE B N 1
ATOM 1494 C CA . PHE B 1 76 ? 8.953 11.18 7.832 1 90.94 76 PHE B CA 1
ATOM 1495 C C . PHE B 1 76 ? 8.875 12.648 8.227 1 90.94 76 PHE B C 1
ATOM 1497 O O . PHE B 1 76 ? 8.602 12.977 9.383 1 90.94 76 PHE B O 1
ATOM 1504 N N . VAL B 1 77 ? 9.164 13.516 7.227 1 84.56 77 VAL B N 1
ATOM 1505 C CA . VAL B 1 77 ? 8.984 14.945 7.449 1 84.56 77 VAL B CA 1
ATOM 1506 C C . VAL B 1 77 ? 7.504 15.297 7.371 1 84.56 77 VAL B C 1
ATOM 1508 O O . VAL B 1 77 ? 6.93 15.359 6.281 1 84.56 77 VAL B O 1
ATOM 1511 N N . TRP B 1 78 ? 6.918 15.383 8.484 1 82 78 TRP B N 1
ATOM 1512 C CA . TRP B 1 78 ? 5.469 15.555 8.562 1 82 78 TRP B CA 1
ATOM 1513 C C . TRP B 1 78 ? 5.098 17.031 8.586 1 82 78 TRP B C 1
ATOM 1515 O O . TRP B 1 78 ? 5.641 17.812 9.383 1 82 78 TRP B O 1
ATOM 1525 N N . PRO B 1 79 ? 4.32 17.438 7.613 1 74.44 79 PRO B N 1
ATOM 1526 C CA . PRO B 1 79 ? 3.916 18.844 7.641 1 74.44 79 PRO B CA 1
ATOM 1527 C C . PRO B 1 79 ? 3.186 19.219 8.922 1 74.44 79 PRO B C 1
ATOM 1529 O O . PRO B 1 79 ? 2.531 18.375 9.539 1 74.44 79 PRO B O 1
ATOM 1532 N N . GLN B 1 80 ? 3.633 20.219 9.742 1 63.38 80 GLN B N 1
ATOM 1533 C CA . GLN B 1 80 ? 3.01 20.672 10.984 1 63.38 80 GLN B CA 1
ATOM 1534 C C . GLN B 1 80 ? 1.502 20.844 10.805 1 63.38 80 GLN B C 1
ATOM 1536 O O . GLN B 1 80 ? 1.046 21.781 10.164 1 63.38 80 GLN B O 1
ATOM 1541 N N . ALA B 1 81 ? 0.838 19.734 10.422 1 55.44 81 ALA B N 1
ATOM 1542 C CA . ALA B 1 81 ? -0.615 19.875 10.359 1 55.44 81 ALA B CA 1
ATOM 1543 C C . ALA B 1 81 ? -1.209 20.094 11.742 1 55.44 81 ALA B C 1
ATOM 1545 O O . ALA B 1 81 ? -1.129 19.219 12.609 1 55.44 81 ALA B O 1
ATOM 1546 N N . THR B 1 82 ? -0.992 21.328 12.289 1 52.03 82 THR B N 1
ATOM 1547 C CA . THR B 1 82 ? -1.564 21.531 13.617 1 52.03 82 THR B CA 1
ATOM 1548 C C . THR B 1 82 ? -3.01 21.031 13.664 1 52.03 82 THR B C 1
ATOM 1550 O O . THR B 1 82 ? -3.404 20.328 14.602 1 52.03 82 THR B O 1
ATOM 1553 N N . SER B 1 83 ? -4.082 21.797 13.086 1 55.47 83 SER B N 1
ATOM 1554 C CA . SER B 1 83 ? -5.508 21.5 13.211 1 55.47 83 SER B CA 1
ATOM 1555 C C . SER B 1 83 ? -6.133 21.219 11.852 1 55.47 83 SER B C 1
ATOM 1557 O O . SER B 1 83 ? -5.742 21.812 10.852 1 55.47 83 SER B O 1
ATOM 1559 N N . GLY B 1 84 ? -6.941 20.141 11.734 1 58.12 84 GLY B N 1
ATOM 1560 C CA . GLY B 1 84 ? -7.789 19.859 10.586 1 58.12 84 GLY B CA 1
ATOM 1561 C C . GLY B 1 84 ? -7.102 19.016 9.531 1 58.12 84 GLY B C 1
ATOM 1562 O O . GLY B 1 84 ? -6.293 18.141 9.859 1 58.12 84 GLY B O 1
ATOM 1563 N N . SER B 1 85 ? -7.562 18.953 8.422 1 64.06 85 SER B N 1
ATOM 1564 C CA . SER B 1 85 ? -7.066 18.219 7.266 1 64.06 85 SER B CA 1
ATOM 1565 C C . SER B 1 85 ? -6.273 19.125 6.328 1 64.06 85 SER B C 1
ATOM 1567 O O . SER B 1 85 ? -6.719 20.219 5.992 1 64.06 85 SER B O 1
ATOM 1569 N N . VAL B 1 86 ? -4.988 18.969 6.359 1 77 86 VAL B N 1
ATOM 1570 C CA . VAL B 1 86 ? -4.137 19.672 5.406 1 77 86 VAL B CA 1
ATOM 1571 C C . VAL B 1 86 ? -4.109 18.906 4.082 1 77 86 VAL B C 1
ATOM 1573 O O . VAL B 1 86 ? -4.059 17.672 4.066 1 77 86 VAL B O 1
ATOM 1576 N N . SER B 1 87 ? -4.289 19.688 3.062 1 85.56 87 SER B N 1
ATOM 1577 C CA . SER B 1 87 ? -4.223 19.094 1.731 1 85.56 87 SER B CA 1
ATOM 1578 C C . SER B 1 87 ? -2.799 19.125 1.186 1 85.56 87 SER B C 1
ATOM 1580 O O . SER B 1 87 ? -2.053 20.0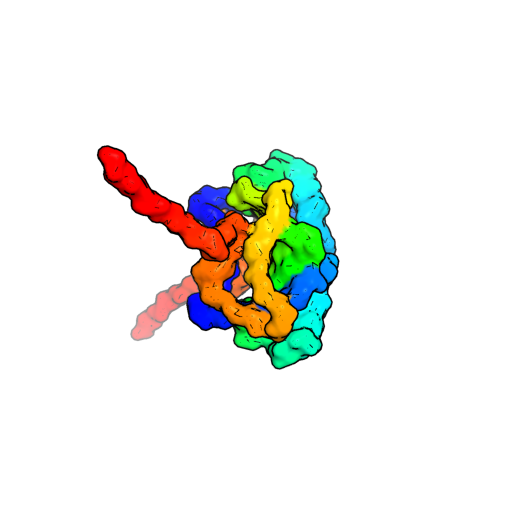78 1.435 1 85.56 87 SER B O 1
ATOM 1582 N N . LEU B 1 88 ? -2.387 18.062 0.575 1 86.06 88 LEU B N 1
ATOM 1583 C CA . LEU B 1 88 ? -1.089 17.969 -0.085 1 86.06 88 LEU B CA 1
ATOM 1584 C C . LEU B 1 88 ? -1.255 17.875 -1.599 1 86.06 88 LEU B C 1
ATOM 1586 O O . LEU B 1 88 ? -2.221 17.281 -2.084 1 86.06 88 LEU B O 1
ATOM 1590 N N . THR B 1 89 ? -0.275 18.5 -2.277 1 85.75 89 THR B N 1
ATOM 1591 C CA . THR B 1 89 ? -0.162 18.203 -3.699 1 85.75 89 THR B CA 1
ATOM 1592 C C . THR B 1 89 ? 0.459 16.812 -3.91 1 85.75 89 THR B C 1
ATOM 1594 O O . THR B 1 89 ? 1.07 16.266 -2.996 1 85.75 89 THR B O 1
ATOM 1597 N N . THR B 1 90 ? 0.332 16.281 -5.078 1 87.06 90 THR B N 1
ATOM 1598 C CA . THR B 1 90 ? 0.952 15.016 -5.426 1 87.06 90 THR B CA 1
ATOM 1599 C C . THR B 1 90 ? 2.467 15.086 -5.246 1 87.06 90 THR B C 1
ATOM 1601 O O . THR B 1 90 ? 3.084 14.125 -4.781 1 87.06 90 THR B O 1
ATOM 1604 N N . ALA B 1 91 ? 3.023 16.188 -5.617 1 83.56 91 ALA B N 1
ATOM 1605 C CA . ALA B 1 91 ? 4.465 16.359 -5.48 1 83.56 91 ALA B CA 1
ATOM 1606 C C . ALA B 1 91 ? 4.883 16.344 -4.012 1 83.56 91 ALA B C 1
ATOM 1608 O O . ALA B 1 91 ? 5.898 15.734 -3.658 1 83.56 91 ALA B O 1
ATOM 1609 N N . GLN B 1 92 ? 4.125 16.984 -3.205 1 83.81 92 GLN B N 1
ATOM 1610 C CA . GLN B 1 92 ? 4.414 17.016 -1.775 1 83.81 92 GLN B CA 1
ATOM 1611 C C . GLN B 1 92 ? 4.305 15.625 -1.161 1 83.81 92 GLN B C 1
ATOM 1613 O O . GLN B 1 92 ? 5.117 15.25 -0.313 1 83.81 92 GLN B O 1
ATOM 1618 N N . LEU B 1 93 ? 3.326 14.867 -1.607 1 88.81 93 LEU B N 1
ATOM 1619 C CA . LEU B 1 93 ? 3.188 13.492 -1.133 1 88.81 93 LEU B CA 1
ATOM 1620 C C . LEU B 1 93 ? 4.383 12.648 -1.563 1 88.81 93 LEU B C 1
ATOM 1622 O O . LEU B 1 93 ? 4.914 11.867 -0.771 1 88.81 93 LEU B O 1
ATOM 1626 N N . ALA B 1 94 ? 4.754 12.836 -2.777 1 87.44 94 ALA B N 1
ATOM 1627 C CA . ALA B 1 94 ? 5.914 12.109 -3.275 1 87.44 94 ALA B CA 1
ATOM 1628 C C . ALA B 1 94 ? 7.156 12.414 -2.439 1 87.44 94 ALA B C 1
ATOM 1630 O O . ALA B 1 94 ? 7.902 11.508 -2.066 1 87.44 94 ALA B O 1
ATOM 1631 N N . MET B 1 95 ? 7.352 13.641 -2.113 1 86.06 95 MET B N 1
ATOM 1632 C CA . MET B 1 95 ? 8.484 14.055 -1.295 1 86.06 95 MET B CA 1
ATOM 1633 C C . MET B 1 95 ? 8.398 13.453 0.104 1 86.06 95 MET B C 1
ATOM 1635 O O . MET B 1 95 ? 9.406 13.008 0.653 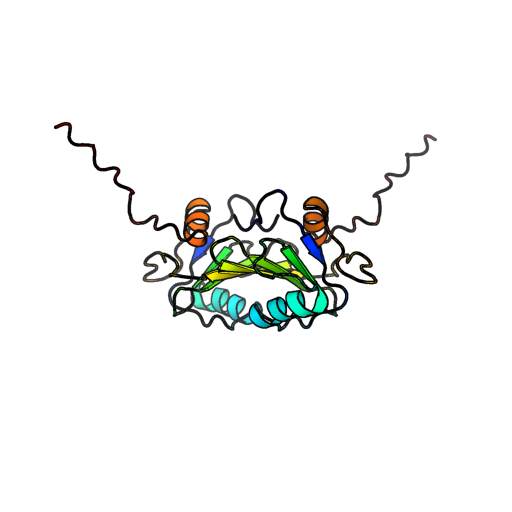1 86.06 95 MET B O 1
ATOM 1639 N N . LEU B 1 96 ? 7.207 13.5 0.619 1 87.25 96 LEU B N 1
ATOM 1640 C CA . LEU B 1 96 ? 6.961 12.945 1.944 1 87.25 96 LEU B CA 1
ATOM 1641 C C . LEU B 1 96 ? 7.324 11.461 1.987 1 87.25 96 LEU B C 1
ATOM 1643 O O . LEU B 1 96 ? 8.039 11.016 2.891 1 87.25 96 LEU B O 1
ATOM 1647 N N . LEU B 1 97 ? 6.949 10.734 0.952 1 88.88 97 LEU B N 1
ATOM 1648 C CA . LEU B 1 97 ? 7.164 9.289 0.906 1 88.88 97 LEU B CA 1
ATOM 1649 C C . LEU B 1 97 ? 8.641 8.969 0.689 1 88.88 97 LEU B C 1
ATOM 1651 O O . LEU B 1 97 ? 9.109 7.906 1.101 1 88.88 97 LEU B O 1
ATOM 1655 N N . GLU B 1 98 ? 9.312 9.883 0.07 1 83.62 98 GLU B N 1
ATOM 1656 C CA . GLU B 1 98 ? 10.734 9.688 -0.181 1 83.62 98 GLU B CA 1
ATOM 1657 C C . GLU B 1 98 ? 11.578 10.156 1.003 1 83.62 98 GLU B C 1
ATOM 1659 O O . GLU B 1 98 ? 12.805 10.023 0.991 1 83.62 98 GLU B O 1
ATOM 1664 N N . GLY B 1 99 ? 10.914 10.719 1.982 1 77.25 99 GLY B N 1
ATOM 1665 C CA . GLY B 1 99 ? 11.633 11.203 3.145 1 77.25 99 GLY B CA 1
ATOM 1666 C C . GLY B 1 99 ? 12.367 12.508 2.885 1 77.25 99 GLY B C 1
ATOM 1667 O O . GLY B 1 99 ? 13.375 12.797 3.533 1 77.25 99 GLY B O 1
ATOM 1668 N N . ILE B 1 100 ? 12.039 13.148 1.88 1 69.06 100 ILE B N 1
ATOM 1669 C CA . ILE B 1 100 ? 12.695 14.391 1.5 1 69.06 100 ILE B CA 1
ATOM 1670 C C . ILE B 1 100 ? 12.086 15.555 2.275 1 69.06 100 ILE B C 1
ATOM 1672 O O . ILE B 1 100 ? 10.859 15.695 2.342 1 69.06 100 ILE B O 1
ATOM 1676 N N . ASP B 1 101 ? 13.039 16.234 3.049 1 65.25 101 ASP B N 1
ATOM 1677 C CA . ASP B 1 101 ? 12.594 17.391 3.811 1 65.25 101 ASP B CA 1
ATOM 1678 C C . ASP B 1 101 ? 12.336 18.594 2.889 1 65.25 101 ASP B C 1
ATOM 1680 O O . ASP B 1 101 ? 13.273 19.219 2.398 1 65.25 101 ASP B O 1
ATOM 1684 N N . TRP B 1 102 ? 11.234 18.688 2.494 1 59.25 102 TRP B N 1
ATOM 1685 C CA . TRP B 1 102 ? 10.914 19.781 1.584 1 59.25 102 TRP B CA 1
ATOM 1686 C C . TRP B 1 102 ? 10.875 21.109 2.326 1 59.25 102 TRP B C 1
ATOM 1688 O O . TRP B 1 102 ? 10.82 22.172 1.704 1 59.25 102 TRP B O 1
ATOM 1698 N N . ARG B 1 103 ? 10.711 21.141 3.629 1 56.56 103 ARG B N 1
ATOM 1699 C CA . ARG B 1 103 ? 10.719 22.406 4.371 1 56.56 103 ARG B CA 1
ATOM 1700 C C . ARG B 1 103 ? 12.07 23.094 4.254 1 56.56 103 ARG B C 1
ATOM 1702 O O . ARG B 1 103 ? 12.172 24.312 4.449 1 56.56 103 ARG B O 1
ATOM 1709 N N . ARG B 1 104 ? 13.117 22.438 4.027 1 50.53 104 ARG B N 1
ATOM 1710 C CA . ARG B 1 104 ? 14.414 23.109 3.961 1 50.53 104 ARG B CA 1
ATOM 1711 C C . ARG B 1 104 ? 14.781 23.438 2.52 1 50.53 104 ARG B C 1
ATOM 1713 O O . ARG B 1 104 ? 15.008 22.547 1.707 1 50.53 104 ARG B O 1
ATOM 1720 N N . PRO B 1 105 ? 14.328 24.531 2.078 1 44.78 105 PRO B N 1
ATOM 1721 C CA . PRO B 1 105 ? 14.812 24.953 0.764 1 44.78 105 PRO B CA 1
ATOM 1722 C C . PRO B 1 105 ? 16.312 24.734 0.579 1 44.78 105 PRO B C 1
ATOM 1724 O O . PRO B 1 105 ? 17.078 24.844 1.538 1 44.78 105 PRO B O 1
ATOM 1727 N N . LEU B 1 106 ? 16.75 23.562 -0.008 1 43.28 106 LEU B N 1
ATOM 1728 C CA . LEU B 1 106 ? 18.156 23.625 -0.387 1 43.28 106 LEU B CA 1
ATOM 1729 C C . LEU B 1 106 ? 18.547 25.031 -0.798 1 43.28 106 LEU B C 1
ATOM 1731 O O . LEU B 1 106 ? 18.094 25.547 -1.822 1 43.28 106 LEU B O 1
ATOM 1735 N N . ARG B 1 107 ? 18.406 25.938 -0.024 1 36.97 107 ARG B N 1
ATOM 1736 C CA . ARG B 1 107 ? 19.047 27.203 -0.383 1 36.97 107 ARG B CA 1
ATOM 1737 C C . ARG B 1 107 ? 20.484 26.969 -0.838 1 36.97 107 ARG B C 1
ATOM 1739 O O . ARG B 1 107 ? 21.312 26.5 -0.06 1 36.97 107 ARG B O 1
ATOM 1746 N N . THR B 1 108 ? 20.688 26.391 -2.068 1 40.44 108 THR B N 1
ATOM 1747 C CA . THR B 1 108 ? 21.969 26.641 -2.693 1 40.44 108 THR B CA 1
ATOM 1748 C C . THR B 1 108 ? 22.484 28.047 -2.371 1 40.44 108 THR B C 1
ATOM 1750 O O . THR B 1 108 ? 21.875 29.031 -2.779 1 40.44 108 THR B O 1
ATOM 1753 N N . ALA B 1 109 ? 23.016 28.375 -1.229 1 40.5 109 ALA B N 1
ATOM 1754 C CA . ALA B 1 109 ? 23.75 29.609 -0.933 1 40.5 109 ALA B CA 1
ATOM 1755 C C . ALA B 1 109 ? 24.516 30.094 -2.16 1 40.5 109 ALA B C 1
ATOM 1757 O O . ALA B 1 109 ? 25.156 29.312 -2.857 1 40.5 109 ALA B O 1
ATOM 1758 N N . PRO B 1 110 ? 24.094 31.219 -2.795 1 40.81 110 PRO B N 1
ATOM 1759 C CA . PRO B 1 110 ? 24.953 31.781 -3.842 1 40.81 110 PRO B CA 1
ATOM 1760 C C . PRO B 1 110 ? 26.438 31.734 -3.48 1 40.81 110 PRO B C 1
ATOM 1762 O O . PRO B 1 110 ? 26.797 31.891 -2.309 1 40.81 110 PRO B O 1
ATOM 1765 N N . VAL B 1 111 ? 27.234 30.844 -4.086 1 43.81 111 VAL B N 1
ATOM 1766 C CA . VAL B 1 111 ? 28.672 30.953 -3.975 1 43.81 111 VAL B CA 1
ATOM 1767 C C . VAL B 1 111 ? 29.078 32.438 -3.963 1 43.81 111 VAL B C 1
ATOM 1769 O O . VAL B 1 111 ? 28.797 33.156 -4.91 1 43.81 111 VAL B O 1
ATOM 1772 N N . ARG B 1 112 ? 29.078 33.031 -2.893 1 38.38 112 ARG B N 1
ATOM 1773 C CA . ARG B 1 112 ? 29.656 34.375 -2.828 1 38.38 112 ARG B CA 1
ATOM 1774 C C . ARG B 1 112 ? 30.938 34.438 -3.645 1 38.38 112 ARG B C 1
ATOM 1776 O O . ARG B 1 112 ? 31.875 33.688 -3.422 1 38.38 112 ARG B O 1
ATOM 1783 N N . ALA B 1 113 ? 30.781 34.906 -4.902 1 41.47 113 ALA B N 1
ATOM 1784 C CA . ALA B 1 113 ? 31.969 35.281 -5.668 1 41.47 113 ALA B CA 1
ATOM 1785 C C . ALA B 1 113 ? 33 36 -4.785 1 41.47 113 ALA B C 1
ATOM 1787 O O . ALA B 1 113 ? 32.688 37.031 -4.199 1 41.47 113 ALA B O 1
ATOM 1788 N N . VAL B 1 114 ? 33.969 35.219 -4.297 1 37.12 114 VAL B N 1
ATOM 1789 C CA . VAL B 1 114 ? 35.188 35.938 -3.92 1 37.12 114 VAL B CA 1
ATOM 1790 C C . VAL B 1 114 ? 35.812 36.562 -5.16 1 37.12 114 VAL B C 1
ATOM 1792 O O . VAL B 1 114 ? 35.906 35.938 -6.203 1 37.12 114 VAL B O 1
#